Protein AF-A0A2W5EIB1-F1 (afdb_monomer)

Organism: NCBI:txid151895

Foldseek 3Di:
DWDDDVVVVDFTWDKDFDPVQVVVCVVPVVRDTDIDIQTEPCVVVLQVVCVVVVWHWDDFQEWEDDPQKIKTKTDTFQQGQWIWIWMFGDDPSHTYTDSPDIQTDGADAAPVRGGQGQWTFNEWYDDPQWIWTATQAQQGPPWGWIWIAGPVSDNVRTDTQTEDGDQATFRYWEQDPVVQWIKTKHKQAQDDDSSCVSADDPPDPCNCQQQPDDPPPVPPDPDDPPVVVVVVPVPVPPSGHMWIFMKIWHQDPSYIYIDTDGTDDPQCRNFQWNDWYDDDQWIWIWGDQDDPDPPGHIDTDTDHD

Radius of gyration: 19.51 Å; Cα contacts (8 Å, |Δi|>4): 645; chains: 1; bounding box: 46×49×51 Å

Structure (mmCIF, N/CA/C/O backbone):
data_AF-A0A2W5EIB1-F1
#
_entry.id   AF-A0A2W5EIB1-F1
#
loop_
_atom_site.group_PDB
_atom_site.id
_atom_site.type_symbol
_atom_site.label_atom_id
_atom_site.label_alt_id
_atom_site.label_comp_id
_atom_site.label_asym_id
_atom_site.label_entity_id
_atom_site.label_seq_id
_atom_site.pdbx_PDB_ins_code
_atom_site.Cartn_x
_atom_site.Cartn_y
_atom_site.Cartn_z
_atom_site.occupancy
_atom_site.B_iso_or_equiv
_atom_site.auth_seq_id
_atom_site.auth_comp_id
_atom_site.auth_asym_id
_atom_site.auth_atom_id
_atom_site.pdbx_PDB_model_num
ATOM 1 N N . MET A 1 1 ? -9.146 -6.310 0.065 1.00 67.94 1 MET A N 1
ATOM 2 C CA . MET A 1 1 ? -9.244 -5.223 -0.931 1.00 67.94 1 MET A CA 1
ATOM 3 C C . MET A 1 1 ? -10.260 -4.223 -0.434 1.00 67.94 1 MET A C 1
ATOM 5 O O . MET A 1 1 ? -11.341 -4.666 -0.052 1.00 67.94 1 MET A O 1
ATOM 9 N N . SER A 1 2 ? -9.937 -2.939 -0.447 1.00 61.09 2 SER A N 1
ATOM 10 C CA . SER A 1 2 ? -10.920 -1.853 -0.437 1.00 61.09 2 SER A CA 1
ATOM 11 C C . SER A 1 2 ? -11.292 -1.490 -1.873 1.00 61.09 2 SER A C 1
ATOM 13 O O . SER A 1 2 ? -10.425 -1.444 -2.734 1.00 61.09 2 SER A O 1
ATOM 15 N N . GLU A 1 3 ? -12.569 -1.230 -2.139 1.00 67.62 3 GLU A N 1
ATOM 16 C CA . GLU A 1 3 ? -12.989 -0.498 -3.338 1.00 67.62 3 GLU A CA 1
ATOM 17 C C . GLU A 1 3 ? -13.781 0.724 -2.875 1.00 67.62 3 GLU A C 1
ATOM 19 O O . GLU A 1 3 ? -14.772 0.603 -2.147 1.00 67.62 3 GLU A O 1
ATOM 24 N N . CYS A 1 4 ? -13.330 1.905 -3.282 1.00 67.00 4 CYS A N 1
ATOM 25 C CA . CYS A 1 4 ? -13.982 3.174 -3.011 1.00 67.00 4 CYS A CA 1
ATOM 26 C C . CYS A 1 4 ? -13.942 4.025 -4.277 1.00 67.00 4 CYS A C 1
ATOM 28 O O . CYS A 1 4 ? -12.881 4.240 -4.851 1.00 67.00 4 CYS A O 1
ATOM 30 N N . ARG A 1 5 ? -15.113 4.476 -4.724 1.00 63.91 5 ARG A N 1
ATOM 31 C CA . ARG A 1 5 ? -15.250 5.390 -5.858 1.00 63.91 5 ARG A CA 1
ATOM 32 C C . ARG A 1 5 ? -16.344 6.383 -5.541 1.00 63.91 5 ARG A C 1
ATOM 34 O O . ARG A 1 5 ? -17.518 6.166 -5.866 1.00 63.91 5 ARG A O 1
ATOM 41 N N . ILE A 1 6 ? -15.963 7.425 -4.810 1.00 64.50 6 ILE A N 1
ATOM 42 C CA . ILE A 1 6 ? -16.892 8.485 -4.411 1.00 64.50 6 ILE A CA 1
ATOM 43 C C . ILE A 1 6 ? -17.427 9.177 -5.670 1.00 64.50 6 ILE A C 1
ATOM 45 O O . ILE A 1 6 ? -18.624 9.449 -5.773 1.00 64.50 6 ILE A O 1
ATOM 49 N N . GLU A 1 7 ? -16.567 9.362 -6.670 1.00 63.06 7 GLU A N 1
ATOM 50 C CA . GLU A 1 7 ? -16.877 9.927 -7.979 1.00 63.06 7 GLU A CA 1
ATOM 51 C C . GLU A 1 7 ? -17.924 9.114 -8.754 1.00 63.06 7 GLU A C 1
ATOM 53 O O . GLU A 1 7 ? -18.798 9.694 -9.402 1.00 63.06 7 GLU A O 1
ATOM 58 N N . ASP A 1 8 ? -17.919 7.785 -8.605 1.00 69.81 8 ASP A N 1
ATOM 59 C CA . ASP A 1 8 ? -18.903 6.887 -9.223 1.00 69.81 8 ASP A CA 1
ATOM 60 C C . ASP A 1 8 ? -20.185 6.741 -8.369 1.00 69.81 8 ASP A C 1
ATOM 62 O O . ASP A 1 8 ? -21.067 5.946 -8.710 1.00 69.81 8 ASP A O 1
ATOM 66 N N . LYS A 1 9 ? -20.299 7.464 -7.239 1.00 73.62 9 LYS A N 1
ATOM 67 C CA . LYS A 1 9 ? -21.377 7.341 -6.230 1.00 73.62 9 LYS A CA 1
ATOM 68 C C . LYS A 1 9 ? -21.649 5.894 -5.808 1.00 73.62 9 LYS A C 1
ATOM 70 O O . LYS A 1 9 ? -22.776 5.529 -5.462 1.00 73.62 9 LYS A O 1
ATOM 75 N N . SER A 1 10 ? -20.621 5.056 -5.871 1.00 74.75 10 SER A N 1
ATOM 76 C CA . SER A 1 10 ? -20.721 3.644 -5.534 1.00 74.75 10 SER A CA 1
ATOM 77 C C . SER A 1 10 ? -20.406 3.453 -4.050 1.00 74.75 10 SER A C 1
ATOM 79 O O . SER A 1 10 ? -19.469 4.079 -3.552 1.00 74.75 10 SER A O 1
ATOM 81 N N . PRO A 1 11 ? -21.156 2.607 -3.318 1.00 80.75 11 PRO A N 1
ATOM 82 C CA . PRO A 1 11 ? -20.856 2.338 -1.918 1.00 80.75 11 PRO A CA 1
ATOM 83 C C . PRO A 1 11 ? -19.431 1.809 -1.759 1.00 80.75 11 PRO A C 1
ATOM 85 O O . PRO A 1 11 ? -19.049 0.865 -2.453 1.00 80.75 11 PRO A O 1
ATOM 88 N N . ALA A 1 12 ? -18.669 2.389 -0.833 1.00 90.69 12 ALA A N 1
ATOM 89 C CA . ALA A 1 12 ? -17.359 1.868 -0.478 1.00 90.69 12 ALA A CA 1
ATOM 90 C C . ALA A 1 12 ? -17.508 0.560 0.313 1.00 90.69 12 ALA A C 1
ATOM 92 O O . ALA A 1 12 ? -18.415 0.410 1.141 1.00 90.69 12 ALA A O 1
ATOM 93 N N . TYR A 1 13 ? -16.627 -0.403 0.057 1.00 91.94 13 TYR A N 1
ATOM 94 C CA . TYR A 1 13 ? -16.668 -1.691 0.741 1.00 91.94 13 TYR A CA 1
ATOM 95 C C . TYR A 1 13 ? -15.295 -2.352 0.825 1.00 91.94 13 TYR A C 1
ATOM 97 O O . TYR A 1 13 ? -14.395 -2.076 0.032 1.00 91.94 13 TYR A O 1
ATOM 105 N N . ILE A 1 14 ? -15.165 -3.287 1.766 1.00 91.56 14 ILE A N 1
ATOM 106 C CA . ILE A 1 14 ? -14.027 -4.201 1.850 1.00 91.56 14 ILE A CA 1
ATOM 107 C C . ILE A 1 14 ? -14.473 -5.598 1.418 1.00 91.56 14 ILE A C 1
ATOM 109 O O . ILE A 1 14 ? -15.497 -6.104 1.885 1.00 91.56 14 ILE A O 1
ATOM 113 N N . ALA A 1 15 ? -13.716 -6.218 0.512 1.00 89.88 15 ALA A N 1
ATOM 114 C CA . ALA A 1 15 ? -13.931 -7.589 0.061 1.00 89.88 15 ALA A CA 1
ATOM 115 C C . ALA A 1 15 ? -13.095 -8.591 0.869 1.00 89.88 15 ALA A C 1
ATOM 117 O O . ALA A 1 15 ? -11.890 -8.388 1.060 1.00 89.88 15 ALA A O 1
ATOM 118 N N . PHE A 1 16 ? -13.714 -9.709 1.259 1.00 89.12 16 PHE A N 1
ATOM 119 C CA . PHE A 1 16 ? -13.075 -10.801 1.997 1.00 89.12 16 PHE A CA 1
ATOM 120 C C . PHE A 1 16 ? -13.419 -12.160 1.396 1.00 89.12 16 PHE A C 1
ATOM 122 O O . PHE A 1 16 ? -14.557 -12.401 0.999 1.00 89.12 16 PHE A O 1
ATOM 129 N N . ALA A 1 17 ? -12.453 -13.075 1.415 1.00 91.00 17 ALA A N 1
ATOM 130 C CA . ALA A 1 17 ? -12.664 -14.494 1.157 1.00 91.00 17 ALA A CA 1
ATOM 131 C C . ALA A 1 17 ? -12.225 -15.309 2.375 1.00 91.00 17 ALA A C 1
ATOM 133 O O . ALA A 1 17 ? -11.290 -14.934 3.088 1.00 91.00 17 ALA A O 1
ATOM 134 N N . SER A 1 18 ? -12.891 -16.439 2.617 1.00 93.31 18 SER A N 1
ATOM 135 C CA . SER A 1 18 ? -12.493 -17.321 3.710 1.00 93.31 18 SER A CA 1
ATOM 136 C C . SER A 1 18 ? -11.168 -18.015 3.382 1.00 93.31 18 SER A C 1
ATOM 138 O O . SER A 1 18 ? -10.940 -18.436 2.246 1.00 93.31 18 SER A O 1
ATOM 140 N N . LEU A 1 19 ? -10.312 -18.219 4.390 1.00 93.69 19 LEU A N 1
ATOM 141 C CA . LEU A 1 19 ? -9.062 -18.967 4.200 1.00 93.69 19 LEU A CA 1
ATOM 142 C C . LEU A 1 19 ? -9.307 -20.387 3.673 1.00 93.69 19 LEU A C 1
ATOM 144 O O . LEU A 1 19 ? -8.483 -20.911 2.932 1.00 93.69 19 LEU A O 1
ATOM 148 N N . ARG A 1 20 ? -10.448 -21.001 4.015 1.00 95.44 20 ARG A N 1
ATOM 149 C CA . ARG A 1 20 ? -10.845 -22.322 3.511 1.00 95.44 20 ARG A CA 1
ATOM 150 C C . ARG A 1 20 ? -11.093 -22.302 2.003 1.00 95.44 20 ARG A C 1
ATOM 152 O O . ARG A 1 20 ? -10.681 -23.226 1.307 1.00 95.44 20 ARG A O 1
ATOM 159 N N . ASP A 1 21 ? -11.787 -21.280 1.511 1.00 95.19 21 ASP A N 1
ATOM 160 C CA . ASP A 1 21 ? -12.109 -21.152 0.089 1.00 95.19 21 ASP A CA 1
ATOM 161 C C . ASP A 1 21 ? -10.873 -20.794 -0.726 1.00 95.19 21 ASP A C 1
ATOM 163 O O . ASP A 1 21 ? -10.624 -21.393 -1.769 1.00 95.19 21 ASP A O 1
ATOM 167 N N . VAL A 1 22 ? -10.048 -19.896 -0.196 1.00 93.75 22 VAL A N 1
ATOM 168 C CA . VAL A 1 22 ? -8.745 -19.558 -0.766 1.00 93.75 22 VAL A CA 1
ATOM 169 C C . VAL A 1 22 ? -7.834 -20.796 -0.830 1.00 93.75 22 VAL A C 1
ATOM 171 O O . VAL A 1 22 ? -7.217 -21.062 -1.859 1.00 93.75 22 VAL A O 1
ATOM 174 N N . ASP A 1 23 ? -7.823 -21.632 0.211 1.00 95.12 23 ASP A N 1
ATOM 175 C CA . ASP A 1 23 ? -7.081 -22.899 0.221 1.00 95.12 23 ASP A CA 1
ATOM 176 C C . ASP A 1 23 ? -7.558 -23.916 -0.807 1.00 95.12 23 ASP A C 1
ATOM 178 O O . ASP A 1 23 ? -6.767 -24.725 -1.304 1.00 95.12 23 ASP A O 1
ATOM 182 N N . LYS A 1 24 ? -8.857 -23.911 -1.101 1.00 95.50 24 LYS A N 1
ATOM 183 C CA . LYS A 1 24 ? -9.424 -24.744 -2.152 1.00 95.50 24 LYS A CA 1
ATOM 184 C C . LYS A 1 24 ? -9.032 -24.207 -3.529 1.00 95.50 24 LYS A C 1
ATOM 186 O O . LYS A 1 24 ? -8.603 -25.002 -4.357 1.00 95.50 24 LYS A O 1
ATOM 191 N N . ALA A 1 25 ? -9.089 -22.890 -3.729 1.00 93.38 25 ALA A N 1
ATOM 192 C CA . ALA A 1 25 ? -8.708 -22.233 -4.982 1.00 93.38 25 ALA A CA 1
ATOM 193 C C . ALA A 1 25 ? -7.224 -22.441 -5.333 1.00 93.38 25 ALA A C 1
ATOM 195 O O . ALA A 1 25 ? -6.888 -22.635 -6.496 1.00 93.38 25 ALA A O 1
ATOM 196 N N . ILE A 1 26 ? -6.332 -22.497 -4.333 1.00 93.31 26 ILE A N 1
ATOM 197 C CA . ILE A 1 26 ? -4.914 -22.841 -4.558 1.00 93.31 26 ILE A CA 1
ATOM 198 C C . ILE A 1 26 ? -4.759 -24.245 -5.170 1.00 93.31 26 ILE A C 1
ATOM 200 O O . ILE A 1 26 ? -3.861 -24.476 -5.975 1.00 93.31 26 ILE A O 1
ATOM 204 N N . LYS A 1 27 ? -5.601 -25.205 -4.770 1.00 93.69 27 LYS A N 1
ATOM 205 C CA . LYS A 1 27 ? -5.505 -26.611 -5.204 1.00 93.69 27 LYS A CA 1
ATOM 206 C C . LYS A 1 27 ? -6.279 -26.898 -6.488 1.00 93.69 27 LYS A C 1
ATOM 208 O O . LYS A 1 27 ? -5.984 -27.880 -7.162 1.00 93.69 27 LYS A O 1
ATOM 213 N N . ASP A 1 28 ? -7.282 -26.082 -6.782 1.00 94.00 28 ASP A N 1
ATOM 214 C CA . ASP A 1 28 ? -8.165 -26.210 -7.932 1.00 94.00 28 ASP A CA 1
ATOM 215 C C . ASP A 1 28 ? -8.394 -24.827 -8.538 1.00 94.00 28 ASP A C 1
ATOM 217 O O . ASP A 1 28 ? -9.224 -24.056 -8.059 1.00 94.00 28 ASP A O 1
ATOM 221 N N . SER A 1 29 ? -7.672 -24.527 -9.619 1.00 86.62 29 SER A N 1
ATOM 222 C CA . SER A 1 29 ? -7.765 -23.243 -10.315 1.00 86.62 29 SER A CA 1
ATOM 223 C C . SER A 1 29 ? -9.116 -23.004 -11.000 1.00 86.62 29 SER A C 1
ATOM 225 O O . SER A 1 29 ? -9.364 -21.890 -11.455 1.00 86.62 29 SER A O 1
ATOM 227 N N . ASN A 1 30 ? -9.998 -24.011 -11.078 1.00 91.56 30 ASN A N 1
ATOM 228 C CA . ASN A 1 30 ? -11.374 -23.831 -11.553 1.00 91.56 30 ASN A CA 1
ATOM 229 C C . ASN A 1 30 ? -12.337 -23.437 -10.425 1.00 91.56 30 ASN A C 1
ATOM 231 O O . ASN A 1 30 ? -13.471 -23.037 -10.696 1.00 91.56 30 ASN A O 1
ATOM 235 N N . TYR A 1 31 ? -11.924 -23.562 -9.161 1.00 93.38 31 TYR A N 1
ATOM 236 C CA . TYR A 1 31 ? -12.734 -23.140 -8.030 1.00 93.38 31 TYR A CA 1
ATOM 237 C C . TYR A 1 31 ? -12.631 -21.627 -7.834 1.00 93.38 31 TYR A C 1
ATOM 239 O O . TYR A 1 31 ? -11.589 -21.105 -7.444 1.00 93.38 31 TYR A O 1
ATOM 247 N N . VAL A 1 32 ? -13.747 -20.930 -8.043 1.00 89.88 32 VAL A N 1
ATOM 248 C CA . VAL A 1 32 ? -13.865 -19.500 -7.746 1.00 89.88 32 VAL A CA 1
ATOM 249 C C . VAL A 1 32 ? -14.321 -19.338 -6.291 1.00 89.88 32 VAL A C 1
ATOM 251 O O . VAL A 1 32 ? -15.444 -19.742 -5.970 1.00 89.88 32 VAL A O 1
ATOM 254 N N . PRO A 1 33 ? -13.487 -18.786 -5.391 1.00 90.81 33 PRO A N 1
ATOM 255 C CA . PRO A 1 33 ? -13.882 -18.591 -4.004 1.00 90.81 33 PRO A CA 1
ATOM 256 C C . PRO A 1 33 ? -15.005 -17.541 -3.911 1.00 90.81 33 PRO A C 1
ATOM 258 O O . PRO A 1 33 ? -14.958 -16.533 -4.621 1.00 90.81 33 PRO A O 1
ATOM 261 N N . PRO A 1 34 ? -16.017 -17.734 -3.045 1.00 92.56 34 PRO A N 1
ATOM 262 C CA . PRO A 1 34 ? -16.989 -16.688 -2.768 1.00 92.56 34 PRO A CA 1
ATOM 263 C C . PRO A 1 34 ? -16.316 -15.518 -2.042 1.00 92.56 34 PRO A C 1
ATOM 265 O O . PRO A 1 34 ? -15.506 -15.717 -1.133 1.00 92.56 34 PRO A O 1
ATOM 268 N N . PHE A 1 35 ? -16.706 -14.300 -2.419 1.00 89.75 35 PHE A N 1
ATOM 269 C CA . PHE A 1 35 ? -16.295 -13.075 -1.743 1.00 89.75 35 PHE A CA 1
ATOM 270 C C . PHE A 1 35 ? -17.487 -12.427 -1.049 1.00 89.75 35 PHE A C 1
ATOM 272 O O . PHE A 1 35 ? -18.588 -12.353 -1.597 1.00 89.75 35 PHE A O 1
ATOM 279 N N . TYR A 1 36 ? -17.240 -11.926 0.152 1.00 90.75 36 TYR A N 1
ATOM 280 C CA . TYR A 1 36 ? -18.192 -11.170 0.949 1.00 90.75 36 TYR A CA 1
ATOM 281 C C . TYR A 1 36 ? -17.767 -9.713 0.987 1.00 90.75 36 TYR A C 1
ATOM 283 O O . TYR A 1 36 ? -16.573 -9.410 0.963 1.00 90.75 36 TYR A O 1
ATOM 291 N N . ARG A 1 37 ? -18.749 -8.817 1.053 1.00 92.31 37 ARG A N 1
ATOM 292 C CA . ARG A 1 37 ? -18.522 -7.377 1.134 1.00 92.31 37 ARG A CA 1
ATOM 293 C C . ARG A 1 37 ? -18.986 -6.869 2.487 1.00 92.31 37 ARG A C 1
ATOM 295 O O . ARG A 1 37 ? -20.104 -7.168 2.898 1.00 92.31 37 ARG A O 1
ATOM 302 N N . ILE A 1 38 ? -18.131 -6.098 3.140 1.00 94.00 38 ILE A N 1
ATOM 303 C CA . ILE A 1 38 ? -18.463 -5.327 4.337 1.00 94.00 38 ILE A CA 1
ATOM 304 C C . ILE A 1 38 ? -18.551 -3.871 3.910 1.00 94.00 38 ILE A C 1
ATOM 306 O O . ILE A 1 38 ? -17.621 -3.362 3.284 1.00 94.00 38 ILE A O 1
ATOM 310 N N . ALA A 1 39 ? -19.671 -3.223 4.216 1.00 94.81 39 ALA A N 1
ATOM 311 C CA . ALA A 1 39 ? -19.861 -1.819 3.888 1.00 94.81 39 ALA A CA 1
ATOM 312 C C . ALA A 1 39 ? -18.893 -0.940 4.689 1.00 94.81 39 ALA A C 1
ATOM 314 O O . ALA A 1 39 ? -18.625 -1.209 5.862 1.00 94.81 39 ALA A O 1
ATOM 315 N N . LEU A 1 40 ? -18.402 0.117 4.049 1.00 95.69 40 LEU A N 1
ATOM 316 C CA . LEU A 1 40 ? -17.571 1.146 4.655 1.00 95.69 40 LEU A CA 1
ATOM 317 C C . LEU A 1 40 ? -18.357 2.462 4.677 1.00 95.69 40 LEU A C 1
ATOM 319 O O . LEU A 1 40 ? -18.742 2.967 3.624 1.00 95.69 40 LEU A O 1
ATOM 323 N N . ILE A 1 41 ? -18.617 3.003 5.868 1.00 95.44 41 ILE A N 1
ATOM 324 C CA . ILE A 1 41 ? -19.457 4.197 6.059 1.00 95.44 41 ILE A CA 1
ATOM 325 C C . ILE A 1 41 ? -18.629 5.354 6.626 1.00 95.44 41 ILE A C 1
ATOM 327 O O . ILE A 1 41 ? -17.805 5.148 7.517 1.00 95.44 41 ILE A O 1
ATOM 331 N N . GLY A 1 42 ? -18.895 6.572 6.139 1.00 94.75 42 GLY A N 1
ATOM 332 C CA . GLY A 1 42 ? -18.296 7.827 6.615 1.00 94.75 42 GLY A CA 1
ATOM 333 C C . GLY A 1 42 ? -17.244 8.426 5.680 1.00 94.75 42 GLY A C 1
ATOM 334 O O . GLY A 1 42 ? -16.671 9.467 5.995 1.00 94.75 42 GLY A O 1
ATOM 335 N N . LEU A 1 43 ? -16.972 7.780 4.543 1.00 93.38 43 LEU A N 1
ATOM 336 C CA . LEU A 1 43 ? -15.943 8.215 3.599 1.00 93.38 43 LEU A CA 1
ATOM 337 C C . LEU A 1 43 ? -16.323 9.516 2.869 1.00 93.38 43 LEU A C 1
ATOM 339 O O . LEU A 1 43 ? -15.472 10.369 2.648 1.00 93.38 43 LEU A O 1
ATOM 343 N N . ASP A 1 44 ? -17.607 9.691 2.568 1.00 92.38 44 ASP A N 1
ATOM 344 C CA . ASP A 1 44 ? -18.206 10.931 2.066 1.00 92.38 44 ASP A CA 1
ATOM 345 C C . ASP A 1 44 ? -17.987 12.101 3.035 1.00 92.38 44 ASP A C 1
ATOM 347 O O . ASP A 1 44 ? -17.428 13.127 2.664 1.00 92.38 44 ASP A O 1
ATOM 351 N N . THR A 1 45 ? -18.311 11.898 4.314 1.00 95.31 45 THR A N 1
ATOM 352 C CA . THR A 1 45 ? -18.089 12.898 5.366 1.00 95.31 45 THR A CA 1
ATOM 353 C C . THR A 1 45 ? -16.604 13.249 5.490 1.00 95.31 45 THR A C 1
ATOM 355 O O . THR A 1 45 ? -16.247 14.406 5.702 1.00 95.31 45 THR A O 1
ATOM 358 N N . ILE A 1 46 ? -15.715 12.262 5.356 1.00 95.75 46 ILE A N 1
ATOM 359 C CA . ILE A 1 46 ? -14.268 12.496 5.364 1.00 95.75 46 ILE A CA 1
ATOM 360 C C . ILE A 1 46 ? -13.834 13.322 4.151 1.00 95.75 46 ILE A C 1
ATOM 362 O O . ILE A 1 46 ? -13.063 14.266 4.323 1.00 95.75 46 ILE A O 1
ATOM 366 N N . SER A 1 47 ? -14.340 13.008 2.958 1.00 94.12 47 SER A N 1
ATOM 367 C CA . SER A 1 47 ? -14.071 13.778 1.741 1.00 94.12 47 SER A CA 1
ATOM 368 C C . SER A 1 47 ? -14.465 15.248 1.914 1.00 94.12 47 SER A C 1
ATOM 370 O O . SER A 1 47 ? -13.641 16.126 1.665 1.00 94.12 47 SER A O 1
ATOM 372 N N . ASP A 1 48 ? -15.661 15.524 2.442 1.00 95.19 48 ASP A N 1
ATOM 373 C CA . ASP A 1 48 ? -16.138 16.890 2.706 1.00 95.19 48 ASP A CA 1
ATOM 374 C C . ASP A 1 48 ? -15.237 17.632 3.715 1.00 95.19 48 ASP A C 1
ATOM 376 O O . ASP A 1 48 ? -14.920 18.816 3.557 1.00 95.19 48 ASP A O 1
ATOM 380 N N . ILE A 1 49 ? -14.772 16.934 4.761 1.00 96.31 49 ILE A N 1
ATOM 381 C CA . ILE A 1 49 ? -13.833 17.495 5.744 1.00 96.31 49 ILE A CA 1
ATOM 382 C C . ILE A 1 49 ? -12.500 17.853 5.079 1.00 96.31 49 ILE A C 1
ATOM 384 O O . ILE A 1 49 ? -11.948 18.918 5.371 1.00 96.31 49 ILE A O 1
ATOM 388 N N . LEU A 1 50 ? -11.966 16.993 4.210 1.00 95.69 50 LEU A N 1
ATOM 389 C CA . LEU A 1 50 ? -10.719 17.255 3.489 1.00 95.69 50 LEU A CA 1
ATOM 390 C C . LEU A 1 50 ? -10.865 18.449 2.544 1.00 95.69 50 LEU A C 1
ATOM 392 O O . LEU A 1 50 ? -10.025 19.353 2.583 1.00 95.69 50 LEU A O 1
ATOM 396 N N . GLU A 1 51 ? -11.965 18.517 1.794 1.00 95.56 51 GLU A N 1
ATOM 397 C CA . GLU A 1 51 ? -12.250 19.631 0.888 1.00 95.56 51 GLU A CA 1
ATOM 398 C C . GLU A 1 51 ? -12.325 20.961 1.653 1.00 95.56 51 GLU A C 1
ATOM 400 O O . GLU A 1 51 ? -11.692 21.942 1.259 1.00 95.56 51 GLU A O 1
ATOM 405 N N . SER A 1 52 ? -12.967 20.978 2.828 1.00 96.19 52 SER A N 1
ATOM 406 C CA . SER A 1 52 ? -13.013 22.166 3.699 1.00 96.19 52 SER A CA 1
ATOM 407 C C . SER A 1 52 ? -11.633 22.641 4.186 1.00 96.19 52 SER A C 1
ATOM 409 O O . SER A 1 52 ? -11.478 23.788 4.611 1.00 96.19 52 SER A O 1
ATOM 411 N N . ARG A 1 53 ? -10.613 21.774 4.113 1.00 94.81 53 ARG A N 1
ATOM 412 C CA . ARG A 1 53 ? -9.208 22.040 4.467 1.00 94.81 53 ARG A CA 1
ATOM 413 C C . ARG A 1 53 ? -8.321 22.279 3.238 1.00 94.81 53 ARG A C 1
ATOM 415 O O . ARG A 1 53 ? -7.095 22.265 3.364 1.00 94.81 53 ARG A O 1
ATOM 422 N N . ASN A 1 54 ? -8.916 22.502 2.064 1.00 95.69 54 ASN A N 1
ATOM 423 C CA . ASN A 1 54 ? -8.225 22.618 0.777 1.00 95.69 54 ASN A CA 1
ATOM 424 C C . ASN A 1 54 ? -7.355 21.392 0.447 1.00 95.69 54 ASN A C 1
ATOM 426 O O . ASN A 1 54 ? -6.284 21.532 -0.142 1.00 95.69 54 ASN A O 1
ATOM 430 N N . GLN A 1 55 ? -7.789 20.201 0.860 1.00 95.56 55 GLN A N 1
ATOM 431 C CA . GLN A 1 55 ? -7.187 18.932 0.463 1.00 95.56 55 GLN A CA 1
ATOM 432 C C . GLN A 1 55 ? -8.192 18.180 -0.402 1.00 95.56 55 GLN A C 1
ATOM 434 O O . GLN A 1 55 ? -9.362 18.077 -0.046 1.00 95.56 55 GLN A O 1
ATOM 439 N N . VAL A 1 56 ? -7.755 17.650 -1.536 1.00 94.81 56 VAL A N 1
ATOM 440 C CA . VAL A 1 56 ? -8.654 16.955 -2.465 1.00 94.81 56 VAL A CA 1
ATOM 441 C C . VAL A 1 56 ? -8.443 15.460 -2.310 1.00 94.81 56 VAL A C 1
ATOM 443 O O . VAL A 1 56 ? -7.351 14.983 -2.601 1.00 94.81 56 VAL A O 1
ATOM 446 N N . TYR A 1 57 ? -9.469 14.753 -1.838 1.00 93.31 57 TYR A N 1
ATOM 447 C CA . TYR A 1 57 ? -9.500 13.294 -1.723 1.00 93.31 57 TYR A CA 1
ATOM 448 C C . TYR A 1 57 ? -9.364 12.624 -3.100 1.00 93.31 57 TYR A C 1
ATOM 450 O O . TYR A 1 57 ? -10.038 13.044 -4.041 1.00 93.31 57 TYR A O 1
ATOM 458 N N . GLU A 1 58 ? -8.537 11.581 -3.207 1.00 90.56 58 GLU A N 1
ATOM 459 C CA . GLU A 1 58 ? -8.401 10.775 -4.434 1.00 90.56 58 GLU A CA 1
ATOM 460 C C . GLU A 1 58 ? -8.708 9.287 -4.231 1.00 90.56 58 GLU A C 1
ATOM 462 O O . GLU A 1 58 ? -9.218 8.656 -5.155 1.00 90.56 58 GLU A O 1
ATOM 467 N N . GLY A 1 59 ? -8.512 8.739 -3.030 1.00 90.50 59 GLY A N 1
ATOM 468 C CA . GLY A 1 59 ? -8.756 7.316 -2.812 1.00 90.50 59 GLY A CA 1
ATOM 469 C C . GLY A 1 59 ? -8.323 6.805 -1.445 1.00 90.50 59 GLY A C 1
ATOM 470 O O . GLY A 1 59 ? -7.761 7.538 -0.625 1.00 90.50 59 GLY A O 1
ATOM 471 N N . LEU A 1 60 ? -8.670 5.546 -1.167 1.00 92.94 60 LEU A N 1
ATOM 4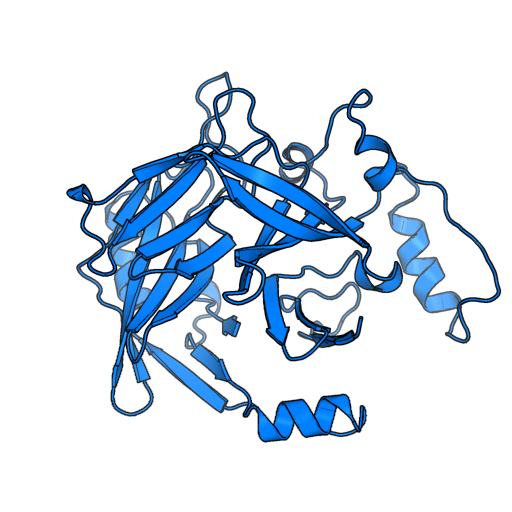72 C CA . LEU A 1 60 ? -8.058 4.752 -0.104 1.00 92.94 60 LEU A CA 1
ATOM 473 C C . LEU A 1 60 ? -7.028 3.829 -0.747 1.00 92.94 60 LEU A C 1
ATOM 475 O O . LEU A 1 60 ? -7.427 2.923 -1.478 1.00 92.94 60 LEU A O 1
ATOM 479 N N . GLU A 1 61 ? -5.755 4.006 -0.405 1.00 91.50 61 GLU A N 1
ATOM 480 C CA . GLU A 1 61 ? -4.665 3.295 -1.090 1.00 91.50 61 GLU A CA 1
ATOM 481 C C . GLU A 1 61 ? -4.148 2.091 -0.299 1.00 91.50 61 GLU A C 1
ATOM 483 O O . GLU A 1 61 ? -3.822 1.052 -0.856 1.00 91.50 61 GLU A O 1
ATOM 488 N N . ALA A 1 62 ? -4.148 2.173 1.032 1.00 94.81 62 ALA A N 1
ATOM 489 C CA . ALA A 1 62 ? -3.644 1.115 1.899 1.00 94.81 62 ALA A CA 1
ATOM 490 C C . ALA A 1 62 ? -4.637 0.771 3.005 1.00 94.81 62 ALA A C 1
ATOM 492 O O . ALA A 1 62 ? -5.368 1.629 3.507 1.00 94.81 62 ALA A O 1
ATOM 493 N N . MET A 1 63 ? -4.603 -0.482 3.458 1.00 95.75 63 MET A N 1
ATOM 494 C CA . MET A 1 63 ? -5.404 -0.961 4.581 1.00 95.75 63 MET A CA 1
ATOM 495 C C . MET A 1 63 ? -4.576 -1.857 5.498 1.00 95.75 63 MET A C 1
ATOM 497 O O . MET A 1 63 ? -3.906 -2.773 5.035 1.00 95.75 63 MET A O 1
ATOM 501 N N . ALA A 1 64 ? -4.721 -1.669 6.808 1.00 96.19 64 ALA A N 1
ATOM 502 C CA . ALA A 1 64 ? -4.176 -2.568 7.820 1.00 96.19 64 ALA A CA 1
ATOM 503 C C . ALA A 1 64 ? -5.237 -2.889 8.884 1.00 96.19 64 ALA A C 1
ATOM 505 O O . ALA A 1 64 ? -6.151 -2.098 9.120 1.00 96.19 64 ALA A O 1
ATOM 506 N N . ILE A 1 65 ? -5.153 -4.060 9.520 1.00 95.56 65 ILE A N 1
ATOM 507 C CA . ILE A 1 65 ? -6.208 -4.564 10.417 1.00 95.56 65 ILE A CA 1
ATOM 508 C C . ILE A 1 65 ? -5.605 -4.969 11.764 1.00 95.56 65 ILE A C 1
ATOM 510 O O . ILE A 1 65 ? -4.649 -5.742 11.816 1.00 95.56 65 ILE A O 1
ATOM 514 N N . CYS A 1 66 ? -6.200 -4.501 12.865 1.00 96.44 66 CYS A N 1
ATOM 515 C CA . CYS A 1 66 ? -5.862 -4.922 14.224 1.00 96.44 66 CYS A CA 1
ATOM 516 C C . CYS A 1 66 ? -7.134 -5.233 15.024 1.00 96.44 66 CYS A C 1
ATOM 518 O O . CYS A 1 66 ? -7.798 -4.339 15.545 1.00 96.44 66 CYS A O 1
ATOM 520 N N . GLY A 1 67 ? -7.470 -6.520 15.153 1.00 95.44 67 GLY A N 1
ATOM 521 C CA . GLY A 1 67 ? -8.705 -6.937 15.820 1.00 95.44 67 GLY A CA 1
ATOM 522 C C . GLY A 1 67 ? -9.938 -6.467 15.044 1.00 95.44 67 GLY A C 1
ATOM 523 O O . GLY A 1 67 ? -10.103 -6.840 13.885 1.00 95.44 67 GLY A O 1
ATOM 524 N N . ASN A 1 68 ? -10.784 -5.653 15.682 1.00 96.44 68 ASN A N 1
ATOM 525 C CA . ASN A 1 68 ? -11.962 -5.051 15.046 1.00 96.44 68 ASN A CA 1
ATOM 526 C C . ASN A 1 68 ? -11.687 -3.667 14.439 1.00 96.44 68 ASN A C 1
ATOM 528 O O . ASN A 1 68 ? -12.558 -3.131 13.754 1.00 96.44 68 ASN A O 1
ATOM 532 N N . THR A 1 69 ? -10.491 -3.114 14.646 1.00 97.62 69 THR A N 1
ATOM 533 C CA . THR A 1 69 ? -10.107 -1.809 14.116 1.00 97.62 69 THR A CA 1
ATOM 534 C C . THR A 1 69 ? -9.447 -1.967 12.751 1.00 97.62 69 THR A C 1
ATOM 536 O O . THR A 1 69 ? -8.526 -2.769 12.567 1.00 97.62 69 THR A O 1
ATOM 539 N N . TYR A 1 70 ? -9.904 -1.165 11.799 1.00 97.62 70 TYR A N 1
ATOM 540 C CA . TYR A 1 70 ? -9.373 -1.065 10.446 1.00 97.62 70 TYR A CA 1
ATOM 541 C C . TYR A 1 70 ? -8.704 0.290 10.287 1.00 97.62 70 TYR A C 1
ATOM 543 O O . TYR A 1 70 ? -9.288 1.307 10.646 1.00 97.62 70 TYR A O 1
ATOM 551 N N . TYR A 1 71 ? -7.502 0.303 9.734 1.00 97.94 71 TYR A N 1
ATOM 552 C CA . TYR A 1 71 ? -6.743 1.505 9.423 1.00 97.94 71 TYR A CA 1
ATOM 553 C C . TYR A 1 71 ? -6.693 1.656 7.916 1.00 97.94 71 TYR A C 1
ATOM 555 O O . TYR A 1 71 ? -6.472 0.664 7.221 1.00 97.94 71 TYR A O 1
ATOM 563 N N . PHE A 1 72 ? -6.843 2.882 7.427 1.00 97.50 72 PHE A N 1
ATOM 564 C CA . PHE A 1 72 ? -6.719 3.185 6.005 1.00 97.50 72 PHE A CA 1
ATOM 565 C C . PHE A 1 72 ? -5.810 4.381 5.784 1.00 97.50 72 PHE A C 1
ATOM 567 O O . PHE A 1 72 ? -5.859 5.333 6.567 1.00 97.50 72 PHE A O 1
ATOM 574 N N . SER A 1 73 ? -5.018 4.349 4.718 1.00 96.88 73 SER A N 1
ATOM 575 C CA . SER A 1 73 ? -4.454 5.576 4.170 1.00 96.88 73 SER A CA 1
ATOM 576 C C . SER A 1 73 ? -5.463 6.238 3.234 1.00 96.88 73 SER A C 1
ATOM 578 O O . SER A 1 73 ? -6.317 5.579 2.645 1.00 96.88 73 SER A O 1
ATOM 580 N N . ILE A 1 74 ? -5.368 7.556 3.120 1.00 95.12 74 ILE A N 1
ATOM 581 C CA . ILE A 1 74 ? -6.077 8.359 2.132 1.00 95.12 74 ILE A CA 1
ATOM 582 C C . ILE A 1 74 ? -5.037 9.047 1.261 1.00 95.12 74 ILE A C 1
ATOM 584 O O . ILE A 1 74 ? -4.191 9.792 1.783 1.00 95.12 74 ILE A O 1
ATOM 588 N N . GLU A 1 75 ? -5.146 8.852 -0.049 1.00 93.44 75 GLU A N 1
ATOM 589 C CA . GLU A 1 75 ? -4.458 9.691 -1.018 1.00 93.44 75 GLU A CA 1
ATOM 590 C C . GLU A 1 75 ? -5.201 11.010 -1.224 1.00 93.44 75 GLU A C 1
ATOM 592 O O . GLU A 1 75 ? -6.433 11.111 -1.192 1.00 93.44 75 GLU A O 1
ATOM 597 N N . THR A 1 76 ? -4.397 12.048 -1.416 1.00 94.50 76 THR A N 1
ATOM 598 C CA . THR A 1 76 ? -4.851 13.359 -1.841 1.00 94.50 76 THR A CA 1
ATOM 599 C C . THR A 1 76 ? -4.078 13.802 -3.069 1.00 94.50 76 THR A C 1
ATOM 601 O O . THR A 1 76 ? -2.903 13.445 -3.243 1.00 94.50 76 THR A O 1
ATOM 604 N N . ASN A 1 77 ? -4.707 14.668 -3.862 1.00 93.38 77 ASN A N 1
ATOM 605 C CA . ASN A 1 77 ? -4.132 15.140 -5.113 1.00 93.38 77 ASN A CA 1
ATOM 606 C C . ASN A 1 77 ? -2.740 15.756 -4.964 1.00 93.38 77 ASN A C 1
ATOM 608 O O . ASN A 1 77 ? -2.302 16.193 -3.900 1.00 93.38 77 ASN A O 1
ATOM 612 N N . THR A 1 78 ? -1.993 15.787 -6.067 1.00 91.19 78 THR A N 1
ATOM 613 C CA . THR A 1 78 ? -0.601 16.271 -6.059 1.00 91.19 78 THR A CA 1
ATOM 614 C C . THR A 1 78 ? -0.438 17.672 -5.432 1.00 91.19 78 THR A C 1
ATOM 616 O O . THR A 1 78 ? 0.518 17.853 -4.684 1.00 91.19 78 THR A O 1
ATOM 619 N N . PRO A 1 79 ? -1.329 18.659 -5.670 1.00 92.81 79 PRO A N 1
ATOM 620 C CA . PRO A 1 79 ? -1.264 19.958 -4.992 1.00 92.81 79 PRO A CA 1
ATOM 621 C C . PRO A 1 79 ? -1.514 19.949 -3.476 1.00 92.81 79 PRO A C 1
ATOM 623 O O . PRO A 1 79 ? -1.063 20.879 -2.809 1.00 92.81 79 PRO A O 1
ATOM 626 N N . SER A 1 80 ? -2.235 18.959 -2.942 1.00 94.81 80 SER A N 1
ATOM 627 C CA . SER A 1 80 ? -2.507 18.840 -1.504 1.00 94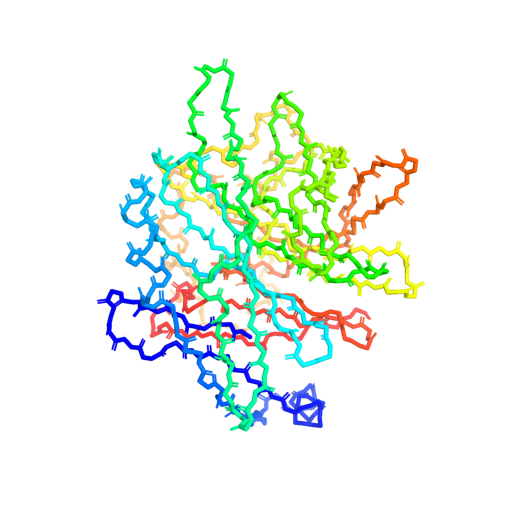.81 80 SER A CA 1
ATOM 628 C C . SER A 1 80 ? -1.211 18.650 -0.713 1.00 94.81 80 SER A C 1
ATOM 630 O O . SER A 1 80 ? -0.266 18.015 -1.176 1.00 94.81 80 SER A O 1
ATOM 632 N N . ASP A 1 81 ? -1.157 19.193 0.503 1.00 94.44 81 ASP A N 1
ATOM 633 C CA . ASP A 1 81 ? 0.063 19.186 1.318 1.00 94.44 81 ASP A CA 1
ATOM 634 C C . ASP A 1 81 ? 0.248 17.897 2.118 1.00 94.44 81 ASP A C 1
ATOM 636 O O . ASP A 1 81 ? 1.364 17.592 2.547 1.00 94.44 81 ASP A O 1
ATOM 640 N N . SER A 1 82 ? -0.836 17.158 2.363 1.00 94.81 82 SER A N 1
ATOM 641 C CA . SER A 1 82 ? -0.835 16.000 3.254 1.00 94.81 82 SER A CA 1
ATOM 642 C C . SER A 1 82 ? -1.619 14.824 2.696 1.00 94.81 82 SER A C 1
ATOM 644 O O . SER A 1 82 ? -2.665 15.000 2.081 1.00 94.81 82 SER A O 1
ATOM 646 N N . CYS A 1 83 ? -1.142 13.624 3.002 1.00 94.69 83 CYS A N 1
ATOM 647 C CA . CYS A 1 83 ? -1.942 12.403 3.008 1.00 94.69 83 CYS A CA 1
ATOM 648 C C . CYS A 1 83 ? -2.386 12.105 4.448 1.00 94.69 83 CYS A C 1
ATOM 650 O O . CYS A 1 83 ? -1.896 12.724 5.403 1.00 94.69 83 CYS A O 1
ATOM 652 N N . TYR A 1 84 ? -3.333 11.186 4.614 1.00 96.62 84 TYR A N 1
ATOM 653 C CA . TYR A 1 84 ? -3.941 10.928 5.919 1.00 96.62 84 TYR A CA 1
ATOM 654 C C . TYR A 1 84 ? -3.964 9.445 6.248 1.00 96.62 84 TYR A C 1
ATOM 656 O O . TYR A 1 84 ? -4.101 8.615 5.359 1.00 96.62 84 TYR A O 1
ATOM 664 N N . ILE A 1 85 ? -3.876 9.125 7.536 1.00 97.88 85 ILE A N 1
ATOM 665 C CA . ILE A 1 85 ? -4.257 7.817 8.066 1.00 97.88 85 ILE A CA 1
ATOM 666 C C . ILE A 1 85 ? -5.502 8.014 8.923 1.00 97.88 85 ILE A C 1
ATOM 668 O O . ILE A 1 85 ? -5.547 8.886 9.796 1.00 97.88 85 ILE A O 1
ATOM 672 N N . ILE A 1 86 ? -6.513 7.198 8.658 1.00 97.31 86 ILE A N 1
ATOM 673 C CA . ILE A 1 86 ? -7.774 7.147 9.394 1.00 97.31 86 ILE A CA 1
ATOM 674 C C . ILE A 1 86 ? -7.970 5.758 9.985 1.00 97.31 86 ILE A C 1
ATOM 676 O O . ILE A 1 86 ? -7.293 4.800 9.606 1.00 97.31 86 ILE A O 1
ATOM 680 N N . LYS A 1 87 ? -8.937 5.636 10.894 1.00 97.19 87 LYS A N 1
ATOM 681 C CA . LYS A 1 87 ? -9.377 4.334 11.389 1.00 97.19 87 LYS A CA 1
ATOM 682 C C . LYS A 1 87 ? -10.889 4.224 11.464 1.00 97.19 87 LYS A C 1
ATOM 684 O O . LYS A 1 87 ? -11.583 5.228 11.602 1.00 97.19 87 LYS A O 1
ATOM 689 N N . GLY A 1 88 ? -11.386 3.001 11.407 1.00 97.44 88 GLY A N 1
ATOM 690 C CA . GLY A 1 88 ? -12.779 2.656 11.633 1.00 97.44 88 GLY A CA 1
ATOM 691 C C . GLY A 1 88 ? -12.910 1.383 12.454 1.00 97.44 88 GLY A C 1
ATOM 692 O O . GLY A 1 88 ? -11.957 0.621 12.596 1.00 97.44 88 GLY A O 1
ATOM 693 N N . GLU A 1 89 ? -14.102 1.154 12.984 1.00 97.81 89 GLU A N 1
ATOM 694 C CA . GLU A 1 89 ? -14.420 -0.018 13.800 1.00 97.81 89 GLU A CA 1
ATOM 695 C C . GLU A 1 89 ? -15.431 -0.906 13.082 1.00 97.81 89 GLU A C 1
ATOM 697 O O . GLU A 1 89 ? -16.416 -0.420 12.522 1.00 97.81 89 GLU A O 1
ATOM 702 N N . LEU A 1 90 ? -15.199 -2.217 13.121 1.00 97.38 90 LEU A N 1
ATOM 703 C CA . LEU A 1 90 ? -16.155 -3.212 12.658 1.00 97.38 90 LEU A CA 1
ATOM 704 C C . LEU A 1 90 ? -17.260 -3.407 13.702 1.00 97.38 90 LEU A C 1
ATOM 706 O O . LEU A 1 90 ? -17.025 -3.960 14.778 1.00 97.38 90 LEU A O 1
ATOM 710 N N . ILE A 1 91 ? -18.476 -2.996 13.351 1.00 96.44 91 ILE A N 1
ATOM 711 C CA . ILE A 1 91 ? -19.689 -3.096 14.166 1.00 96.44 91 ILE A CA 1
ATOM 712 C C . ILE A 1 91 ? -20.786 -3.715 13.295 1.00 96.44 91 ILE A C 1
ATOM 714 O O . ILE A 1 91 ? -21.081 -3.208 12.216 1.00 96.44 91 ILE A O 1
ATOM 718 N N . ASP A 1 92 ? -21.360 -4.838 13.734 1.00 93.00 92 ASP A N 1
ATOM 719 C CA . ASP A 1 92 ? -22.482 -5.517 13.066 1.00 93.00 92 ASP A CA 1
ATOM 720 C C . ASP A 1 92 ? -22.313 -5.691 11.540 1.00 93.00 92 ASP A C 1
ATOM 722 O O . ASP A 1 92 ? -23.215 -5.430 10.748 1.00 93.00 92 ASP A O 1
ATOM 726 N N . SER A 1 93 ? -21.138 -6.169 11.110 1.00 92.94 93 SER A N 1
ATOM 727 C CA . SER A 1 93 ? -20.786 -6.375 9.687 1.00 92.94 93 SER A CA 1
ATOM 728 C C . SER A 1 93 ? -20.706 -5.096 8.845 1.00 92.94 93 SER A C 1
ATOM 730 O O . SER A 1 93 ? -20.870 -5.143 7.625 1.00 92.94 93 SER A O 1
ATOM 732 N N . THR A 1 94 ? -20.421 -3.962 9.482 1.00 95.94 94 THR A N 1
ATOM 733 C CA . THR A 1 94 ? -20.144 -2.674 8.839 1.00 95.94 94 THR A CA 1
ATOM 734 C C . THR A 1 94 ? -18.896 -2.057 9.456 1.00 95.94 94 THR A C 1
ATOM 736 O O . THR A 1 94 ? -18.713 -2.121 10.668 1.00 95.94 94 THR A O 1
ATOM 739 N N . ILE A 1 95 ? -18.032 -1.446 8.648 1.00 97.38 95 ILE A N 1
ATOM 740 C CA . ILE A 1 95 ? -16.918 -0.640 9.154 1.00 97.38 95 ILE A CA 1
ATOM 741 C C . ILE A 1 95 ? -17.385 0.813 9.218 1.00 97.38 95 ILE A C 1
ATOM 743 O O . ILE A 1 95 ? -17.681 1.426 8.190 1.00 97.38 95 ILE A O 1
ATOM 747 N N . LEU A 1 96 ? -17.452 1.359 10.430 1.00 97.62 96 LEU A N 1
ATOM 748 C CA . LEU A 1 96 ? -17.764 2.767 10.665 1.00 97.62 96 LEU A CA 1
ATOM 749 C C . LEU A 1 96 ? -16.461 3.551 10.815 1.00 97.62 96 LEU A C 1
ATOM 751 O O . LEU A 1 96 ? -15.718 3.334 11.773 1.00 97.62 96 LEU A O 1
ATOM 755 N N . LEU A 1 97 ? -16.175 4.448 9.870 1.00 97.38 97 LEU A N 1
ATOM 756 C CA . LEU A 1 97 ? -14.991 5.300 9.920 1.00 97.38 97 LEU A CA 1
ATOM 757 C C . LEU A 1 97 ? -15.128 6.364 11.015 1.00 97.38 97 LEU A C 1
ATOM 759 O O . LEU A 1 97 ? -16.173 6.997 11.172 1.00 97.38 97 LEU A O 1
ATOM 763 N N . ASN A 1 98 ? -14.046 6.599 11.756 1.00 96.19 98 ASN A N 1
ATOM 764 C CA . ASN A 1 98 ? -13.950 7.723 12.673 1.00 96.19 98 ASN A CA 1
ATOM 765 C C . ASN A 1 98 ? -13.672 9.000 11.872 1.00 96.19 98 ASN A C 1
ATOM 767 O O . ASN A 1 98 ? -12.547 9.249 11.449 1.00 96.19 98 ASN A O 1
ATOM 771 N N . THR A 1 99 ? -14.700 9.825 11.693 1.00 94.56 99 THR A N 1
ATOM 772 C CA . THR A 1 99 ? -14.626 11.054 10.888 1.00 94.56 99 THR A CA 1
ATOM 773 C C . THR A 1 99 ? -13.979 12.236 11.612 1.00 94.56 99 THR A C 1
ATOM 775 O O . THR A 1 99 ? -13.892 13.319 11.044 1.00 94.56 99 THR A O 1
ATOM 778 N N . GLN A 1 100 ? -13.544 12.065 12.863 1.00 90.75 100 GLN A N 1
ATOM 779 C CA . GLN A 1 100 ? -12.980 13.146 13.679 1.00 90.75 100 GLN A CA 1
ATOM 780 C C . GLN A 1 100 ? -11.483 12.997 13.925 1.00 90.75 100 GLN A C 1
ATOM 782 O O . GLN A 1 100 ? -10.811 13.980 14.237 1.00 90.75 100 GLN A O 1
ATOM 787 N N . LEU A 1 101 ? -10.952 11.782 13.788 1.00 86.75 101 LEU A N 1
ATOM 788 C CA . LEU A 1 101 ? -9.561 11.486 14.085 1.00 86.75 101 LEU A CA 1
ATOM 789 C C . LEU A 1 101 ? -8.799 11.114 12.818 1.00 86.75 101 LEU A C 1
ATOM 791 O O . LEU A 1 101 ? -9.068 10.095 12.186 1.00 86.75 101 LEU A O 1
ATOM 795 N N . PHE A 1 102 ? -7.803 11.936 12.512 1.00 92.62 102 PHE A N 1
ATOM 796 C CA . PHE A 1 102 ? -6.903 11.763 11.386 1.00 92.62 102 PHE A CA 1
ATOM 797 C C . PHE A 1 102 ? -5.479 11.939 11.883 1.00 92.62 102 PHE A C 1
ATOM 799 O O . PHE A 1 102 ? -5.195 12.894 12.609 1.00 92.62 102 PHE A O 1
ATOM 806 N N . LEU A 1 103 ? -4.575 11.097 11.408 1.00 96.44 103 LEU A N 1
ATOM 807 C CA . LEU A 1 103 ? -3.160 11.422 11.417 1.00 96.44 103 LEU A CA 1
ATOM 808 C C . LEU A 1 103 ? -2.829 12.054 10.068 1.00 96.44 103 LEU A C 1
ATOM 810 O O . LEU A 1 103 ? -2.904 11.386 9.042 1.00 96.44 103 LEU A O 1
ATOM 814 N N . ALA A 1 104 ? -2.517 13.348 10.064 1.00 96.00 104 ALA A N 1
ATOM 815 C CA . ALA A 1 104 ? -2.079 14.060 8.867 1.00 96.00 104 ALA A CA 1
ATOM 816 C C . ALA A 1 104 ? -0.565 13.919 8.706 1.00 96.00 104 ALA A C 1
ATOM 818 O O . ALA A 1 104 ? 0.189 14.176 9.649 1.00 96.00 104 ALA A O 1
ATOM 819 N N . ILE A 1 105 ? -0.110 13.559 7.511 1.00 94.62 105 ILE A N 1
ATOM 820 C CA . ILE A 1 105 ? 1.310 13.435 7.199 1.00 94.62 105 ILE A CA 1
ATOM 821 C C . ILE A 1 105 ? 1.622 14.257 5.955 1.00 94.62 105 ILE A C 1
ATOM 823 O O . ILE A 1 105 ? 1.039 14.047 4.894 1.00 94.62 105 ILE A O 1
ATOM 827 N N . ALA A 1 106 ? 2.595 15.157 6.082 1.00 92.69 106 ALA A N 1
ATOM 828 C CA . ALA A 1 106 ? 3.073 15.954 4.963 1.00 92.69 106 ALA A CA 1
ATOM 829 C C . ALA A 1 106 ? 3.628 15.065 3.838 1.00 92.69 106 ALA A C 1
ATOM 831 O O . ALA A 1 106 ? 4.468 14.194 4.088 1.00 92.69 106 ALA A O 1
ATOM 832 N N . LYS A 1 107 ? 3.201 15.329 2.600 1.00 90.88 107 LYS A N 1
ATOM 833 C CA . LYS A 1 107 ? 3.735 14.660 1.410 1.00 90.88 107 LYS A CA 1
ATOM 834 C C . LYS A 1 107 ? 5.204 15.048 1.198 1.00 90.88 107 LYS A C 1
ATOM 836 O O . LYS A 1 107 ? 5.601 16.179 1.509 1.00 90.88 107 LYS A O 1
ATOM 841 N N . PRO A 1 108 ? 6.044 14.125 0.703 1.00 88.12 108 PRO A N 1
ATOM 842 C CA . PRO A 1 108 ? 7.424 14.439 0.379 1.00 88.12 108 PRO A CA 1
ATOM 843 C C . PRO A 1 108 ? 7.488 15.448 -0.772 1.00 88.12 108 PRO A C 1
ATOM 845 O O . PRO A 1 108 ? 6.653 15.469 -1.679 1.00 88.12 108 PRO A O 1
ATOM 848 N N . LYS A 1 109 ? 8.520 16.289 -0.719 1.00 88.38 109 LYS A N 1
ATOM 849 C CA . LYS A 1 109 ? 8.796 17.328 -1.710 1.00 88.38 109 LYS A CA 1
ATOM 850 C C . LYS A 1 109 ? 10.108 17.032 -2.422 1.00 88.38 109 LYS A C 1
ATOM 852 O O . LYS A 1 109 ? 11.020 16.445 -1.835 1.00 88.38 109 LYS A O 1
ATOM 857 N N . ASP A 1 110 ? 10.196 17.439 -3.680 1.00 86.12 110 ASP A N 1
ATOM 858 C CA . ASP A 1 110 ? 11.430 17.373 -4.451 1.00 86.12 110 ASP A CA 1
ATOM 859 C C . ASP A 1 110 ? 12.460 18.416 -3.973 1.00 86.12 110 ASP A C 1
ATOM 861 O O . ASP A 1 110 ? 12.242 19.178 -3.028 1.00 86.12 110 ASP A O 1
ATOM 865 N N . GLU A 1 111 ? 13.620 18.443 -4.626 1.00 85.44 111 GLU A N 1
ATOM 866 C CA . GLU A 1 111 ? 14.705 19.385 -4.324 1.00 85.44 111 GLU A CA 1
ATOM 867 C C . GLU A 1 111 ? 14.335 20.863 -4.526 1.00 85.44 111 GLU A C 1
ATOM 869 O O . GLU A 1 111 ? 14.962 21.733 -3.924 1.00 85.44 111 GLU A O 1
ATOM 874 N N . ASN A 1 112 ? 13.290 21.147 -5.307 1.00 87.44 112 ASN A N 1
ATOM 875 C CA . ASN A 1 112 ? 12.764 22.490 -5.538 1.00 87.44 112 ASN A CA 1
ATOM 876 C C . ASN A 1 112 ? 11.605 22.831 -4.585 1.00 87.44 112 ASN A C 1
ATOM 878 O O . ASN A 1 112 ? 10.986 23.888 -4.713 1.00 87.44 112 ASN A O 1
ATOM 882 N N . GLY A 1 113 ? 11.291 21.948 -3.631 1.00 86.81 113 GLY A N 1
ATOM 883 C CA . GLY A 1 113 ? 10.201 22.130 -2.678 1.00 86.81 113 GLY A CA 1
ATOM 884 C C . GLY A 1 113 ? 8.808 21.902 -3.272 1.00 86.81 113 GLY A C 1
ATOM 885 O O . GLY A 1 113 ? 7.817 22.286 -2.644 1.00 86.81 113 GLY A O 1
ATOM 886 N N . LYS A 1 114 ? 8.703 21.291 -4.456 1.00 88.00 114 LYS A N 1
ATOM 887 C CA . LYS A 1 114 ? 7.426 20.955 -5.090 1.00 88.00 114 LYS A CA 1
ATOM 888 C C . LYS A 1 114 ? 6.955 19.574 -4.639 1.00 88.00 114 LYS A C 1
ATOM 890 O O . LYS A 1 114 ? 7.760 18.663 -4.468 1.00 88.00 114 LYS A O 1
ATOM 895 N N . HIS A 1 115 ? 5.642 19.415 -4.473 1.00 88.25 115 HIS A N 1
ATOM 896 C CA . HIS A 1 115 ? 5.041 18.105 -4.225 1.00 88.25 115 HIS A CA 1
ATOM 897 C C . HIS A 1 115 ? 5.327 17.142 -5.361 1.00 88.25 115 HIS A C 1
ATOM 899 O O . HIS A 1 115 ? 5.197 17.479 -6.544 1.00 88.25 115 HIS A O 1
ATOM 905 N N . ILE A 1 116 ? 5.709 15.936 -4.971 1.00 85.69 116 ILE A N 1
ATOM 906 C CA . ILE A 1 116 ? 5.980 14.864 -5.909 1.00 85.69 116 ILE A CA 1
ATOM 907 C C . ILE A 1 116 ? 4.643 14.276 -6.353 1.00 85.69 116 ILE A C 1
ATOM 909 O O . ILE A 1 116 ? 3.711 14.126 -5.560 1.00 85.69 116 ILE A O 1
ATOM 913 N N . TYR A 1 117 ? 4.541 14.041 -7.659 1.00 84.19 117 TYR A N 1
ATOM 914 C CA . TYR A 1 117 ? 3.350 13.479 -8.280 1.00 84.19 117 TYR A CA 1
ATOM 915 C C . TYR A 1 117 ? 3.050 12.102 -7.684 1.00 84.19 117 TYR A C 1
ATOM 917 O O . TYR A 1 117 ? 3.982 11.308 -7.584 1.00 84.19 117 TYR A O 1
ATOM 925 N N . ASN A 1 118 ? 1.783 11.864 -7.318 1.00 77.62 118 ASN A N 1
ATOM 926 C CA . ASN A 1 118 ? 1.263 10.574 -6.838 1.00 77.62 118 ASN A CA 1
ATOM 927 C C . ASN A 1 118 ? 2.194 9.937 -5.793 1.00 77.62 118 ASN A C 1
ATOM 929 O O . ASN A 1 118 ? 3.041 9.101 -6.071 1.00 77.62 118 ASN A O 1
ATOM 933 N N . THR A 1 119 ? 2.230 10.505 -4.594 1.00 82.19 119 THR A N 1
ATOM 934 C CA . THR A 1 119 ? 3.151 10.038 -3.547 1.00 82.19 119 THR A CA 1
ATOM 935 C C . THR A 1 119 ? 2.429 10.076 -2.212 1.00 82.19 119 THR A C 1
ATOM 937 O O . THR A 1 119 ? 2.753 10.859 -1.313 1.00 82.19 119 THR A O 1
ATOM 940 N N . GLY A 1 120 ? 1.377 9.265 -2.134 1.00 90.69 120 GLY A N 1
ATOM 941 C CA . GLY A 1 120 ? 0.685 8.903 -0.90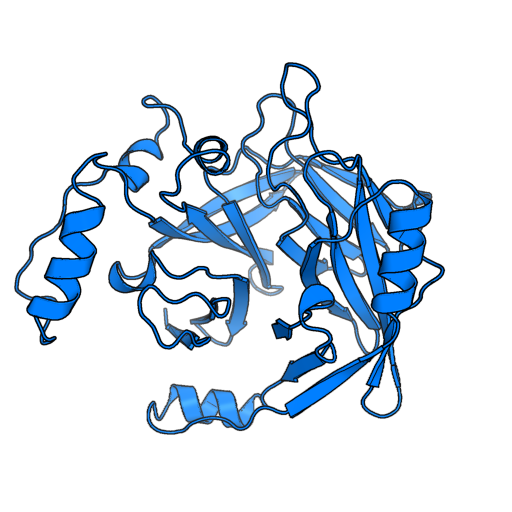5 1.00 90.69 120 GLY A CA 1
ATOM 942 C C . GLY A 1 120 ? 1.279 7.655 -0.246 1.00 90.69 120 GLY A C 1
ATOM 943 O O . GLY A 1 120 ? 2.327 7.144 -0.654 1.00 90.69 120 GLY A O 1
ATOM 944 N N . PHE A 1 121 ? 0.610 7.184 0.806 1.00 93.50 121 PHE A N 1
ATOM 945 C CA . PHE A 1 121 ? 0.894 5.892 1.428 1.00 93.50 121 PHE A CA 1
ATOM 946 C C . PHE A 1 121 ? 0.094 4.796 0.729 1.00 93.50 121 PHE A C 1
ATOM 948 O O . PHE A 1 121 ? -1.072 4.609 1.051 1.00 93.50 121 PHE A O 1
ATOM 955 N N . GLU A 1 122 ? 0.734 4.056 -0.165 1.00 92.94 122 GLU A N 1
ATOM 956 C CA . GLU A 1 122 ? 0.140 2.905 -0.873 1.00 92.94 122 GLU A CA 1
ATOM 957 C C . GLU A 1 122 ? 0.236 1.610 -0.068 1.00 92.94 122 GLU A C 1
ATOM 959 O O . GLU A 1 122 ? -0.337 0.588 -0.410 1.00 92.94 122 GLU A O 1
ATOM 964 N N . SER A 1 123 ? 0.993 1.615 1.028 1.00 96.19 123 SER A N 1
ATOM 965 C CA . SER A 1 123 ? 1.231 0.384 1.770 1.00 96.19 123 SER A CA 1
ATOM 966 C C . SER A 1 123 ? 1.315 0.624 3.266 1.00 96.19 123 SER A C 1
ATOM 968 O O . SER A 1 123 ? 1.921 1.595 3.738 1.00 96.19 123 SER A O 1
ATOM 970 N N . MET A 1 124 ? 0.665 -0.257 4.024 1.00 97.19 124 MET A N 1
ATOM 971 C CA . MET A 1 124 ? 0.501 -0.101 5.461 1.00 97.19 124 MET A CA 1
ATOM 972 C C . MET A 1 124 ? 0.338 -1.448 6.158 1.00 97.19 124 MET A C 1
ATOM 974 O O . MET A 1 124 ? -0.305 -2.349 5.639 1.00 97.19 124 MET A O 1
ATOM 978 N N . GLU A 1 125 ? 0.886 -1.578 7.363 1.00 96.94 125 GLU A N 1
ATOM 979 C CA . GLU A 1 125 ? 0.848 -2.831 8.117 1.00 96.94 125 GLU A CA 1
ATOM 980 C C . GLU A 1 125 ? 0.899 -2.586 9.630 1.00 96.94 125 GLU A C 1
ATOM 982 O O . GLU A 1 125 ? 1.401 -1.555 10.090 1.00 96.94 125 GLU A O 1
ATOM 987 N N . ILE A 1 126 ? 0.397 -3.544 10.416 1.00 97.12 126 ILE A N 1
ATOM 988 C CA . ILE A 1 126 ? 0.460 -3.490 11.881 1.00 97.12 126 ILE A CA 1
ATOM 989 C C . ILE A 1 126 ? 1.604 -4.360 12.400 1.00 97.12 126 ILE A C 1
ATOM 991 O O . ILE A 1 126 ? 1.647 -5.574 12.186 1.00 97.12 126 ILE A O 1
ATOM 995 N N . LYS A 1 127 ? 2.499 -3.758 13.186 1.00 95.50 127 LYS A N 1
ATOM 996 C CA . LYS A 1 127 ? 3.573 -4.467 13.892 1.00 95.50 127 LYS A CA 1
ATOM 997 C C . LYS A 1 127 ? 3.733 -3.913 15.302 1.00 95.50 127 LYS A C 1
ATOM 999 O O . LYS A 1 127 ? 3.852 -2.710 15.500 1.00 95.50 127 LYS A O 1
ATOM 1004 N N . ASP A 1 128 ? 3.745 -4.814 16.283 1.00 94.19 128 ASP A N 1
ATOM 1005 C CA . ASP A 1 128 ? 4.041 -4.514 17.691 1.00 94.19 128 ASP A CA 1
ATOM 1006 C C . ASP A 1 128 ? 3.227 -3.338 18.271 1.00 94.19 128 ASP A C 1
ATOM 1008 O O . ASP A 1 128 ? 3.749 -2.517 19.019 1.00 94.19 128 ASP A O 1
ATOM 1012 N N . GLY A 1 129 ? 1.938 -3.247 17.916 1.00 95.81 129 GLY A N 1
ATOM 1013 C CA . GLY A 1 129 ? 1.048 -2.181 18.396 1.00 95.81 129 GLY A CA 1
ATOM 1014 C C . GLY A 1 129 ? 1.264 -0.823 17.722 1.00 95.81 129 GLY A C 1
ATOM 1015 O O . GLY A 1 129 ? 0.878 0.198 18.282 1.00 95.81 129 GLY A O 1
ATOM 1016 N N . ASN A 1 130 ? 1.870 -0.806 16.537 1.00 97.81 130 ASN A N 1
ATOM 1017 C CA . ASN A 1 130 ? 2.064 0.397 15.741 1.00 97.81 130 ASN A CA 1
ATOM 1018 C C . ASN A 1 130 ? 1.615 0.166 14.299 1.00 97.81 130 ASN A C 1
ATOM 1020 O O . ASN A 1 130 ? 1.728 -0.942 13.765 1.00 97.81 130 ASN A O 1
ATOM 1024 N N . VAL A 1 131 ? 1.137 1.238 13.679 1.00 97.88 131 VAL A N 1
ATOM 1025 C CA . VAL A 1 131 ? 0.913 1.346 12.242 1.00 97.88 131 VAL A CA 1
ATOM 1026 C C . VAL A 1 131 ? 2.232 1.746 11.594 1.00 97.88 131 VAL A C 1
ATOM 1028 O O . VAL A 1 131 ? 2.826 2.750 11.986 1.00 97.88 131 VAL A O 1
ATOM 1031 N N . TYR A 1 132 ? 2.675 0.984 10.600 1.00 98.19 132 TYR A N 1
ATOM 1032 C CA . TYR A 1 132 ? 3.787 1.345 9.726 1.00 98.19 132 TYR A CA 1
ATOM 1033 C C . TYR A 1 132 ? 3.239 1.641 8.335 1.00 98.19 132 TYR A C 1
ATOM 1035 O O . TYR A 1 132 ? 2.586 0.776 7.760 1.00 98.19 132 TYR A O 1
ATOM 1043 N N . ALA A 1 133 ? 3.513 2.827 7.793 1.00 97.69 133 ALA A N 1
ATOM 1044 C CA . ALA A 1 133 ? 3.062 3.251 6.471 1.00 97.69 133 ALA A CA 1
ATOM 1045 C C . ALA A 1 133 ? 4.255 3.659 5.592 1.00 97.69 133 ALA A C 1
ATOM 1047 O O . ALA A 1 133 ? 5.120 4.433 6.021 1.00 97.69 133 ALA A O 1
ATOM 1048 N N . PHE A 1 134 ? 4.308 3.138 4.365 1.00 97.44 134 PHE A N 1
ATOM 1049 C CA . PHE A 1 134 ? 5.376 3.410 3.401 1.00 97.44 134 PHE A CA 1
ATOM 1050 C C . PHE A 1 134 ? 4.807 4.190 2.222 1.00 97.44 134 PHE A C 1
ATOM 1052 O O . PHE A 1 134 ? 3.745 3.849 1.696 1.00 97.44 134 PHE A O 1
ATOM 1059 N N . PHE A 1 135 ? 5.507 5.251 1.822 1.00 95.69 135 PHE A N 1
ATOM 1060 C CA . PHE A 1 135 ? 5.135 5.991 0.621 1.00 95.69 135 PHE A CA 1
ATOM 1061 C C . PHE A 1 135 ? 5.207 5.081 -0.605 1.00 95.69 135 PHE A C 1
ATOM 1063 O O . PHE A 1 135 ? 6.029 4.165 -0.634 1.00 95.69 135 PHE A O 1
ATOM 1070 N N . GLU A 1 136 ? 4.422 5.377 -1.639 1.00 94.50 136 GLU A N 1
ATOM 1071 C CA . GLU A 1 136 ? 4.556 4.722 -2.945 1.00 94.50 136 GLU A CA 1
ATOM 1072 C C . GLU A 1 136 ? 5.992 4.850 -3.460 1.00 94.50 136 GLU A C 1
ATOM 1074 O O . GLU A 1 136 ? 6.624 3.887 -3.889 1.00 94.50 136 GLU A O 1
ATOM 1079 N N . TYR A 1 137 ? 6.547 6.057 -3.367 1.00 93.50 137 TYR A N 1
ATOM 1080 C CA . TYR A 1 137 ? 7.876 6.376 -3.856 1.00 93.50 137 TYR A CA 1
ATOM 1081 C C . TYR A 1 137 ? 8.860 6.527 -2.698 1.00 93.50 137 TYR A C 1
ATOM 1083 O O . TYR A 1 137 ? 8.615 7.282 -1.764 1.00 93.50 137 TYR A O 1
ATOM 1091 N N . ASN A 1 138 ? 9.997 5.828 -2.764 1.00 94.31 138 ASN A N 1
ATOM 1092 C CA . ASN A 1 138 ? 11.053 5.898 -1.746 1.00 94.31 138 ASN A CA 1
ATOM 1093 C C . ASN A 1 138 ? 12.442 6.022 -2.385 1.00 94.31 138 ASN A C 1
ATOM 1095 O O . ASN A 1 138 ? 13.410 5.437 -1.897 1.00 94.31 138 ASN A O 1
ATOM 1099 N N . TYR A 1 139 ? 12.560 6.776 -3.481 1.00 93.62 139 TYR A N 1
ATOM 1100 C CA . TYR A 1 139 ? 13.834 7.012 -4.170 1.00 93.62 139 TYR A CA 1
ATOM 1101 C C . TYR A 1 139 ? 14.246 8.502 -4.172 1.00 93.62 139 TYR A C 1
ATOM 1103 O O . TYR A 1 139 ? 14.985 8.970 -5.039 1.00 93.62 139 TYR A O 1
ATOM 1111 N N . PHE A 1 140 ? 13.821 9.274 -3.167 1.00 86.75 140 PHE A N 1
ATOM 1112 C CA . PHE A 1 140 ? 14.157 10.696 -3.028 1.00 86.75 140 PHE A CA 1
ATOM 1113 C C . PHE A 1 140 ? 15.632 10.917 -2.693 1.00 86.75 140 PHE A C 1
ATOM 1115 O O . PHE A 1 140 ? 16.238 10.140 -1.950 1.00 86.75 140 PHE A O 1
ATOM 1122 N N . ASN A 1 141 ? 16.195 12.035 -3.159 1.00 82.81 141 ASN A N 1
ATOM 1123 C CA . ASN A 1 141 ? 17.516 12.506 -2.726 1.00 82.81 141 ASN A CA 1
ATOM 1124 C C . ASN A 1 141 ? 17.511 12.998 -1.267 1.00 82.81 141 ASN A C 1
ATOM 1126 O O . ASN A 1 141 ? 18.481 12.769 -0.548 1.00 82.81 141 ASN A O 1
ATOM 1130 N N . ASN A 1 142 ? 16.406 13.597 -0.812 1.00 75.62 142 ASN A N 1
ATOM 1131 C CA . ASN A 1 142 ? 16.320 14.317 0.464 1.00 75.62 142 ASN A CA 1
ATOM 1132 C C . ASN A 1 142 ? 15.688 13.498 1.603 1.00 75.62 142 ASN A C 1
ATOM 1134 O O . ASN A 1 142 ? 14.855 13.999 2.351 1.00 75.62 142 ASN A O 1
ATOM 1138 N N . GLY A 1 143 ? 16.128 12.247 1.760 1.00 82.12 143 GLY A N 1
ATOM 1139 C CA . GLY A 1 143 ? 15.739 11.385 2.878 1.00 82.12 143 GLY A CA 1
ATOM 1140 C C . GLY A 1 143 ? 14.404 10.672 2.659 1.00 82.12 143 GLY A C 1
ATOM 1141 O O . GLY A 1 143 ? 13.345 11.285 2.600 1.00 82.12 143 GLY A O 1
ATOM 1142 N N . ASN A 1 144 ? 14.466 9.345 2.576 1.00 93.19 144 ASN A N 1
ATOM 1143 C CA . ASN A 1 144 ? 13.295 8.476 2.505 1.00 93.19 144 ASN A CA 1
ATOM 1144 C C . ASN A 1 144 ? 12.981 7.974 3.912 1.00 93.19 144 ASN A C 1
ATOM 1146 O O . ASN A 1 144 ? 13.904 7.709 4.693 1.00 93.19 144 ASN A O 1
ATOM 1150 N N . TYR A 1 145 ? 11.702 7.815 4.238 1.00 95.50 145 TYR A N 1
ATOM 1151 C CA . TYR A 1 145 ? 11.297 7.316 5.545 1.00 95.50 145 TYR A CA 1
ATOM 1152 C C . TYR A 1 145 ? 9.985 6.534 5.496 1.00 95.50 145 TYR A C 1
ATOM 1154 O O . TYR A 1 145 ? 9.129 6.768 4.649 1.00 95.50 145 TYR A O 1
ATOM 1162 N N . VAL A 1 146 ? 9.842 5.634 6.463 1.00 97.19 146 VAL A N 1
ATOM 1163 C CA . VAL A 1 146 ? 8.595 4.970 6.838 1.00 97.19 146 VAL A CA 1
ATOM 1164 C C . VAL A 1 146 ? 7.986 5.758 7.986 1.00 97.19 146 VAL A C 1
ATOM 1166 O O . VAL A 1 146 ? 8.697 6.173 8.909 1.00 97.19 146 VAL A O 1
ATOM 1169 N N . VAL A 1 147 ? 6.679 5.976 7.936 1.00 97.25 147 VAL A N 1
ATOM 1170 C CA . VAL A 1 147 ? 5.939 6.538 9.063 1.00 97.25 147 VAL A CA 1
ATOM 1171 C C . VAL A 1 147 ? 5.577 5.425 10.027 1.00 97.25 147 VAL A C 1
ATOM 1173 O O . VAL A 1 147 ? 5.049 4.399 9.614 1.00 97.25 147 VAL A O 1
ATOM 1176 N N . MET A 1 148 ? 5.846 5.647 11.310 1.00 97.69 148 MET A N 1
ATOM 1177 C CA . MET A 1 148 ? 5.369 4.807 12.399 1.00 97.69 148 MET A CA 1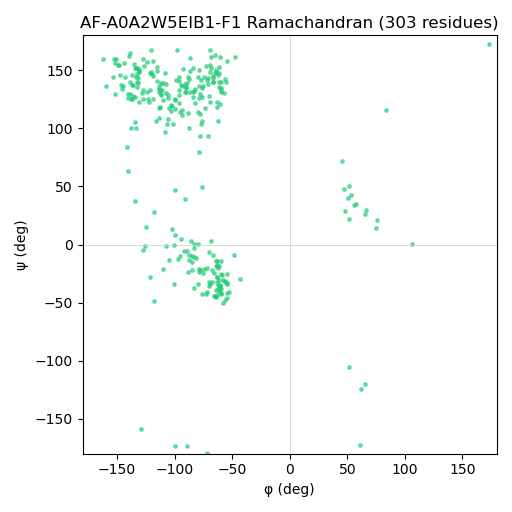
ATOM 1178 C C . MET A 1 148 ? 4.537 5.659 13.356 1.00 97.69 148 MET A C 1
ATOM 1180 O O . MET A 1 148 ? 4.947 6.763 13.710 1.00 97.69 148 MET A O 1
ATOM 1184 N N . ALA A 1 149 ? 3.370 5.169 13.749 1.00 97.81 149 ALA A N 1
ATOM 1185 C CA . ALA A 1 149 ? 2.526 5.791 14.763 1.00 97.81 149 ALA A CA 1
ATOM 1186 C C . ALA A 1 149 ? 1.837 4.708 15.589 1.00 97.81 149 ALA A C 1
ATOM 1188 O O . ALA A 1 149 ? 1.644 3.585 15.114 1.00 97.81 149 ALA A O 1
ATOM 1189 N N . ASP A 1 150 ? 1.445 5.035 16.813 1.00 97.25 150 ASP A N 1
ATOM 1190 C CA . ASP A 1 150 ? 0.689 4.091 17.627 1.00 97.25 150 ASP A CA 1
ATOM 1191 C C . ASP A 1 150 ? -0.735 3.868 17.072 1.00 97.25 150 ASP A C 1
ATOM 1193 O O . ASP A 1 150 ? -1.246 4.605 16.222 1.00 97.25 150 ASP A O 1
ATOM 1197 N N . LEU A 1 151 ? -1.415 2.836 17.578 1.00 96.81 151 LEU A N 1
ATOM 1198 C CA . LEU A 1 151 ? -2.787 2.495 17.173 1.00 96.81 151 LEU A CA 1
ATOM 1199 C C . LEU A 1 151 ? -3.833 3.573 17.518 1.00 96.81 151 LEU A C 1
ATOM 1201 O O . LEU A 1 151 ? -4.974 3.516 17.030 1.00 96.81 151 LEU A O 1
ATOM 1205 N N . SER A 1 152 ? -3.490 4.541 18.372 1.00 95.25 152 SER A N 1
ATOM 1206 C CA . SER A 1 152 ? -4.378 5.652 18.693 1.00 95.25 152 SER A CA 1
ATOM 1207 C C . SER A 1 152 ? -4.429 6.671 17.556 1.00 95.25 152 SER A C 1
ATOM 1209 O O . SER A 1 152 ? -5.494 7.262 17.381 1.00 95.25 152 SER A O 1
ATOM 1211 N N . LEU A 1 153 ? -3.383 6.745 16.720 1.00 95.62 153 LEU A N 1
ATOM 1212 C CA . LEU A 1 153 ? -3.154 7.775 15.699 1.00 95.62 153 LEU A CA 1
ATOM 1213 C C . LEU A 1 153 ? -2.903 9.172 16.294 1.00 95.62 153 LEU A C 1
ATOM 1215 O O . LEU A 1 153 ? -3.214 10.182 15.663 1.00 95.62 153 LEU A O 1
ATOM 1219 N N . ASP A 1 154 ? -2.332 9.243 17.500 1.00 93.94 154 ASP A N 1
ATOM 1220 C CA . ASP A 1 154 ? -1.884 10.507 18.087 1.00 93.94 154 ASP A CA 1
ATOM 1221 C C . ASP A 1 154 ? -0.656 11.032 17.328 1.00 93.94 154 ASP A C 1
ATOM 1223 O O . ASP A 1 154 ? 0.351 10.333 17.173 1.00 93.94 154 ASP A O 1
ATOM 1227 N N . ALA A 1 155 ? -0.714 12.287 16.883 1.00 94.50 155 ALA A N 1
ATOM 1228 C CA . ALA A 1 155 ? 0.396 12.958 16.217 1.00 94.50 155 ALA A CA 1
ATOM 1229 C C . ALA A 1 155 ? 1.665 13.028 17.087 1.00 94.50 155 ALA A C 1
ATOM 1231 O O . ALA A 1 155 ? 2.768 13.057 16.544 1.00 94.50 155 ALA A O 1
ATOM 1232 N N . ALA A 1 156 ? 1.540 13.013 18.418 1.00 96.00 156 ALA A N 1
ATOM 1233 C CA . ALA A 1 156 ? 2.677 12.961 19.336 1.00 96.00 156 ALA A CA 1
ATOM 1234 C C . ALA A 1 156 ? 3.439 11.623 19.283 1.00 96.00 156 ALA A C 1
ATOM 1236 O O . ALA A 1 156 ? 4.614 11.577 19.644 1.00 96.00 156 ALA A O 1
ATOM 1237 N N . SER A 1 157 ? 2.795 10.547 18.817 1.00 96.19 157 SER A N 1
ATOM 1238 C CA . SER A 1 157 ? 3.424 9.232 18.627 1.00 96.19 157 SER A CA 1
ATOM 1239 C C . SER A 1 157 ? 4.172 9.105 17.296 1.00 96.19 157 SER A C 1
ATOM 1241 O O . SER A 1 157 ? 4.903 8.136 17.097 1.00 96.19 157 SER A O 1
ATOM 1243 N N . LEU A 1 158 ? 3.999 10.073 16.386 1.00 97.00 158 LEU A N 1
ATOM 1244 C CA . LEU A 1 158 ? 4.515 10.012 15.025 1.00 97.00 158 LEU A CA 1
ATOM 1245 C C . LEU A 1 158 ? 6.047 9.966 15.007 1.00 97.00 158 LEU A C 1
ATOM 1247 O O . LEU A 1 158 ? 6.734 10.893 15.438 1.00 97.00 158 LEU A O 1
ATOM 1251 N N . GLN A 1 159 ? 6.582 8.918 14.394 1.00 96.94 159 GLN A N 1
ATOM 1252 C CA . GLN A 1 159 ? 8.000 8.739 14.130 1.00 96.94 159 GLN A CA 1
ATOM 1253 C C . GLN A 1 159 ? 8.252 8.578 12.633 1.00 96.94 159 GLN A C 1
ATOM 1255 O O . GLN A 1 159 ? 7.449 8.014 11.889 1.00 96.94 159 GLN A O 1
ATOM 1260 N N . ARG A 1 160 ? 9.410 9.070 12.191 1.00 96.12 160 ARG A N 1
ATOM 1261 C CA . ARG A 1 160 ? 9.920 8.877 10.831 1.00 96.12 160 ARG A CA 1
ATOM 1262 C C . ARG A 1 160 ? 11.164 8.015 10.913 1.00 96.12 160 ARG A C 1
ATOM 1264 O O . ARG A 1 160 ? 12.202 8.471 11.389 1.00 96.12 160 ARG A O 1
ATOM 1271 N N . ILE A 1 161 ? 11.051 6.774 10.463 1.00 97.25 161 ILE A N 1
ATOM 1272 C CA . ILE A 1 161 ? 12.153 5.816 10.477 1.00 97.25 161 ILE A CA 1
ATOM 1273 C C . ILE A 1 161 ? 12.809 5.852 9.098 1.00 97.25 161 ILE A C 1
ATOM 1275 O O . ILE A 1 161 ? 12.122 5.598 8.108 1.00 97.25 161 ILE A O 1
ATOM 1279 N N . PRO A 1 162 ? 14.111 6.156 8.980 1.00 97.12 162 PRO A N 1
ATOM 1280 C CA . PRO A 1 162 ? 14.776 6.195 7.685 1.00 97.12 162 PRO A CA 1
ATOM 1281 C C . PRO A 1 162 ? 14.626 4.877 6.920 1.00 97.12 162 PRO A C 1
ATOM 1283 O O . PRO A 1 162 ? 14.783 3.801 7.493 1.00 97.12 162 PRO A O 1
ATOM 1286 N N . ILE A 1 163 ? 14.408 4.956 5.612 1.00 96.88 163 ILE A N 1
ATOM 1287 C CA . ILE A 1 163 ? 14.519 3.823 4.688 1.00 96.88 163 ILE A CA 1
ATOM 1288 C C . ILE A 1 163 ? 15.609 4.129 3.669 1.00 96.88 163 ILE A C 1
ATOM 1290 O O . ILE A 1 163 ? 15.877 5.286 3.330 1.00 96.88 163 ILE A O 1
ATOM 1294 N N . GLU A 1 164 ? 16.344 3.111 3.240 1.00 95.31 164 GLU A N 1
ATOM 1295 C CA . GLU A 1 164 ? 17.227 3.285 2.093 1.00 95.31 164 GLU A CA 1
ATOM 1296 C C . GLU A 1 164 ? 16.434 3.566 0.814 1.00 95.31 164 GLU A C 1
ATOM 1298 O O . GLU A 1 164 ? 15.228 3.341 0.755 1.00 95.31 164 GLU A O 1
ATOM 1303 N N . LYS A 1 165 ? 17.113 4.086 -0.212 1.00 95.00 165 LYS A N 1
ATOM 1304 C CA . LYS A 1 165 ? 16.463 4.348 -1.492 1.00 95.00 165 LYS A CA 1
ATOM 1305 C C . LYS A 1 165 ? 15.974 3.037 -2.102 1.00 95.00 165 LYS A C 1
ATOM 1307 O O . LYS A 1 165 ? 16.798 2.186 -2.431 1.00 95.00 165 LYS A O 1
ATOM 1312 N N . ILE A 1 166 ? 14.668 2.903 -2.302 1.00 95.88 166 ILE A N 1
ATOM 1313 C CA . ILE A 1 166 ? 14.074 1.764 -3.001 1.00 95.88 166 ILE A CA 1
ATOM 1314 C C . ILE A 1 166 ? 13.666 2.229 -4.401 1.00 95.88 166 ILE A C 1
ATOM 1316 O O . ILE A 1 166 ? 12.865 3.156 -4.508 1.00 95.88 166 ILE A O 1
ATOM 1320 N N . PRO A 1 167 ? 14.241 1.658 -5.475 1.00 95.44 167 PRO A N 1
ATOM 1321 C CA . PRO A 1 167 ? 13.891 2.028 -6.842 1.00 95.44 167 PRO A CA 1
ATOM 1322 C C . PRO A 1 167 ? 12.466 1.576 -7.143 1.00 95.44 167 PRO A C 1
ATOM 1324 O O . PRO A 1 167 ? 12.038 0.546 -6.629 1.00 95.44 167 PRO A O 1
ATOM 1327 N N . PHE A 1 168 ? 11.779 2.277 -8.041 1.00 94.88 168 PHE A N 1
ATOM 1328 C CA . PHE A 1 168 ? 10.382 2.001 -8.385 1.00 94.88 168 PHE A CA 1
ATOM 1329 C C . PHE A 1 168 ? 9.436 2.144 -7.184 1.00 94.88 168 PHE A C 1
ATOM 1331 O O . PHE A 1 168 ? 9.817 2.637 -6.123 1.00 94.88 168 PHE A O 1
ATOM 1338 N N . ARG A 1 169 ? 8.180 1.753 -7.374 1.00 95.25 169 ARG A N 1
ATOM 1339 C CA . ARG A 1 169 ? 7.119 1.953 -6.393 1.00 95.25 169 ARG A CA 1
ATOM 1340 C C . ARG A 1 169 ? 7.058 0.825 -5.381 1.00 95.25 169 ARG A C 1
ATOM 1342 O O . ARG A 1 169 ? 7.381 -0.309 -5.734 1.00 95.25 169 ARG A O 1
ATOM 1349 N N . ILE A 1 170 ? 6.632 1.120 -4.160 1.00 96.88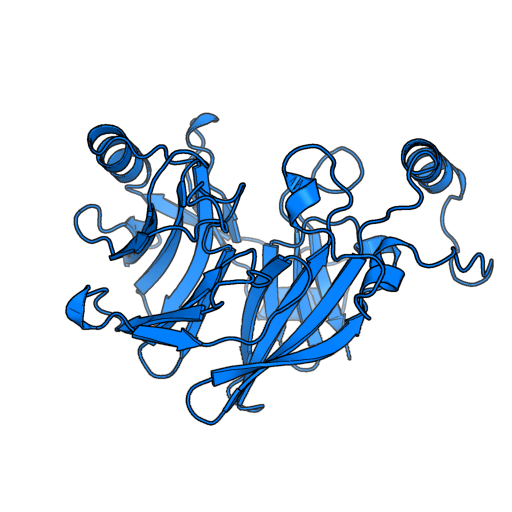 170 ILE A N 1
ATOM 1350 C CA . ILE A 1 170 ? 6.149 0.144 -3.186 1.00 96.88 170 ILE A CA 1
ATOM 1351 C C . ILE A 1 170 ? 4.634 0.280 -3.115 1.00 96.88 170 ILE A C 1
ATOM 1353 O O . ILE A 1 170 ? 4.145 1.270 -2.586 1.00 96.88 170 ILE A O 1
ATOM 1357 N N . THR A 1 171 ? 3.921 -0.699 -3.666 1.00 95.31 171 THR A N 1
ATOM 1358 C CA . THR A 1 171 ? 2.457 -0.640 -3.821 1.00 95.31 171 THR A CA 1
ATOM 1359 C C . THR A 1 171 ? 1.695 -1.507 -2.824 1.00 95.31 171 THR A C 1
ATOM 1361 O O . THR A 1 171 ? 0.500 -1.359 -2.669 1.00 95.31 171 THR A O 1
ATOM 1364 N N . ASP A 1 172 ? 2.375 -2.416 -2.120 1.00 96.88 172 ASP A N 1
ATOM 1365 C CA . ASP A 1 172 ? 1.848 -3.001 -0.884 1.00 96.88 172 ASP A CA 1
ATOM 1366 C C . ASP A 1 172 ? 2.982 -3.645 -0.073 1.00 96.88 172 ASP A C 1
ATOM 1368 O O . ASP A 1 172 ? 4.038 -3.998 -0.625 1.00 96.88 172 ASP A O 1
ATOM 1372 N N . VAL A 1 173 ? 2.761 -3.846 1.227 1.00 97.56 173 VAL A N 1
ATOM 1373 C CA . VAL A 1 173 ? 3.652 -4.583 2.124 1.00 97.56 173 VAL A CA 1
ATOM 1374 C C . VAL A 1 173 ? 2.889 -5.574 3.000 1.00 97.56 173 VAL A C 1
ATOM 1376 O O . VAL A 1 173 ? 1.740 -5.370 3.351 1.00 97.56 173 VAL A O 1
ATOM 1379 N N . SER A 1 174 ? 3.559 -6.652 3.406 1.00 96.69 174 SER A N 1
ATOM 1380 C CA . SER A 1 174 ? 3.006 -7.646 4.328 1.00 96.69 174 SER A CA 1
ATOM 1381 C C . SER A 1 174 ? 4.039 -8.061 5.371 1.00 96.69 174 SER A C 1
ATOM 1383 O O . SER A 1 174 ? 5.145 -8.496 5.024 1.00 96.69 174 SER A O 1
ATOM 1385 N N . TRP A 1 175 ? 3.702 -7.941 6.657 1.00 96.19 175 TRP A N 1
ATOM 1386 C CA . TRP A 1 175 ? 4.601 -8.312 7.756 1.00 96.19 175 TRP A CA 1
ATOM 1387 C C . TRP A 1 175 ? 4.684 -9.830 7.953 1.00 96.19 175 TRP A C 1
ATOM 1389 O O . TRP A 1 175 ? 3.691 -10.523 8.175 1.00 96.19 175 TRP A O 1
ATOM 1399 N N . ASP A 1 176 ? 5.904 -10.365 7.958 1.00 95.44 176 ASP A N 1
ATOM 1400 C CA . ASP A 1 176 ? 6.189 -11.758 8.292 1.00 95.44 176 ASP A CA 1
ATOM 1401 C C . ASP A 1 176 ? 6.881 -11.838 9.653 1.00 95.44 176 ASP A C 1
ATOM 1403 O O . ASP A 1 176 ? 8.106 -11.728 9.776 1.00 95.44 176 ASP A O 1
ATOM 1407 N N . LYS A 1 177 ? 6.077 -12.100 10.690 1.00 93.25 177 LYS A N 1
ATOM 1408 C CA . LYS A 1 177 ? 6.550 -12.260 12.072 1.00 93.25 177 LYS A CA 1
ATOM 1409 C C . LYS A 1 177 ? 7.642 -13.324 12.215 1.00 93.25 177 LYS A C 1
ATOM 1411 O O . LYS A 1 177 ? 8.520 -13.183 13.060 1.00 93.25 177 LYS A O 1
ATOM 1416 N N . LYS A 1 178 ? 7.604 -14.400 11.421 1.00 93.12 178 LYS A N 1
ATOM 1417 C CA . LYS A 1 178 ? 8.576 -15.498 11.527 1.00 93.12 178 LYS A CA 1
ATOM 1418 C C . LYS A 1 178 ? 9.915 -15.112 10.907 1.00 93.12 178 LYS A C 1
ATOM 1420 O O . LYS A 1 178 ? 10.960 -15.442 11.461 1.00 93.12 178 LYS A O 1
ATOM 1425 N N . ALA A 1 179 ? 9.887 -14.455 9.752 1.00 93.19 179 ALA A N 1
ATOM 1426 C CA . ALA A 1 179 ? 11.093 -13.985 9.073 1.00 93.19 179 ALA A CA 1
ATOM 1427 C C . ALA A 1 179 ? 11.630 -12.659 9.644 1.00 93.19 179 ALA A C 1
ATOM 1429 O O . ALA A 1 179 ? 12.759 -12.273 9.317 1.00 93.19 179 ALA A O 1
ATOM 1430 N N . ASN A 1 180 ? 10.837 -11.995 10.493 1.00 94.62 180 ASN A N 1
ATOM 1431 C CA . ASN A 1 180 ? 11.089 -10.673 11.054 1.00 94.62 180 ASN A CA 1
ATOM 1432 C C . ASN A 1 180 ? 11.425 -9.658 9.948 1.00 94.62 180 ASN A C 1
ATOM 1434 O O . ASN A 1 180 ? 12.469 -9.001 9.961 1.00 94.62 180 ASN A O 1
ATOM 1438 N N . CYS A 1 181 ? 10.578 -9.621 8.921 1.00 96.88 181 CYS A N 1
ATOM 1439 C CA . CYS A 1 181 ? 10.706 -8.721 7.785 1.00 96.88 181 CYS A CA 1
ATOM 1440 C C . CYS A 1 181 ? 9.342 -8.399 7.183 1.00 96.88 181 CYS A C 1
ATOM 1442 O O . CYS A 1 181 ? 8.404 -9.184 7.295 1.00 96.88 181 CYS A O 1
ATOM 1444 N N . TYR A 1 182 ? 9.280 -7.300 6.451 1.00 98.00 182 TYR A N 1
ATOM 1445 C CA . TYR A 1 182 ? 8.195 -7.027 5.528 1.00 98.00 182 TYR A CA 1
ATOM 1446 C C . TYR A 1 182 ? 8.529 -7.646 4.173 1.00 98.00 182 TYR A C 1
ATOM 1448 O O . TYR A 1 182 ? 9.682 -7.658 3.732 1.00 98.00 182 TYR A O 1
ATOM 1456 N N . TRP A 1 183 ? 7.519 -8.174 3.510 1.00 98.06 183 TRP A N 1
ATOM 1457 C CA . TRP A 1 183 ? 7.544 -8.438 2.080 1.00 98.06 183 TRP A CA 1
ATOM 1458 C C . TRP A 1 183 ? 6.889 -7.259 1.384 1.00 98.06 183 TRP A C 1
ATOM 1460 O O . TRP A 1 183 ? 5.918 -6.745 1.917 1.00 98.06 183 TRP A O 1
ATOM 1470 N N . GLY A 1 184 ? 7.407 -6.823 0.242 1.00 97.75 184 GLY A N 1
ATOM 1471 C CA . GLY A 1 184 ? 6.832 -5.705 -0.501 1.00 97.75 184 GLY A CA 1
ATOM 1472 C C . GLY A 1 184 ? 6.689 -6.021 -1.979 1.00 97.75 184 GLY A C 1
ATOM 1473 O O . GLY A 1 184 ? 7.524 -6.741 -2.540 1.00 97.75 184 GLY A O 1
ATOM 1474 N N . ILE A 1 185 ? 5.654 -5.471 -2.607 1.00 97.81 185 ILE A N 1
ATOM 1475 C CA . ILE A 1 185 ? 5.578 -5.381 -4.065 1.00 97.81 185 ILE A CA 1
ATOM 1476 C C . ILE A 1 185 ? 6.450 -4.209 -4.482 1.00 97.81 185 ILE A C 1
ATOM 1478 O O . ILE A 1 185 ? 6.285 -3.105 -3.978 1.00 97.81 185 ILE A O 1
ATOM 1482 N N . ASN A 1 186 ? 7.390 -4.451 -5.393 1.00 97.31 186 ASN A N 1
ATOM 1483 C CA . ASN A 1 186 ? 8.200 -3.400 -5.978 1.00 97.31 186 ASN A CA 1
ATOM 1484 C C . ASN A 1 186 ? 7.930 -3.305 -7.478 1.00 97.31 186 ASN A C 1
ATOM 1486 O O . ASN A 1 186 ? 8.343 -4.183 -8.245 1.00 97.31 186 ASN A O 1
ATOM 1490 N N . TYR A 1 187 ? 7.203 -2.259 -7.868 1.00 95.12 187 TYR A N 1
ATOM 1491 C CA . TYR A 1 187 ? 6.566 -2.156 -9.173 1.00 95.12 187 TYR A CA 1
ATOM 1492 C C . TYR A 1 187 ? 6.999 -0.906 -9.942 1.00 95.12 187 TYR A C 1
ATOM 1494 O O . TYR A 1 187 ? 6.859 0.227 -9.489 1.00 95.12 187 TYR A O 1
ATOM 1502 N N . PHE A 1 188 ? 7.500 -1.114 -11.155 1.00 94.06 188 PHE A N 1
ATOM 1503 C CA . PHE A 1 188 ? 7.735 -0.069 -12.136 1.00 94.06 188 PHE A CA 1
ATOM 1504 C C . PHE A 1 188 ? 6.638 -0.093 -13.195 1.00 94.06 188 PHE A C 1
ATOM 1506 O O . PHE A 1 188 ? 6.505 -1.076 -13.929 1.00 94.06 188 PHE A O 1
ATOM 1513 N N . TYR A 1 189 ? 5.910 1.015 -13.324 1.00 89.88 189 TYR A N 1
ATOM 1514 C CA . TYR A 1 189 ? 5.003 1.240 -14.439 1.00 89.88 189 TYR A CA 1
ATOM 1515 C C . TYR A 1 189 ? 5.690 2.073 -15.516 1.00 89.88 189 TYR A C 1
ATOM 1517 O O . TYR A 1 189 ? 6.233 3.142 -15.260 1.00 89.88 189 TYR A O 1
ATOM 1525 N N . GLN A 1 190 ? 5.640 1.589 -16.753 1.00 86.75 190 GLN A N 1
ATOM 1526 C CA . GLN A 1 190 ? 6.265 2.237 -17.912 1.00 86.75 190 GLN A CA 1
ATOM 1527 C C . GLN A 1 190 ? 5.629 3.569 -18.346 1.00 86.75 190 GLN A C 1
ATOM 1529 O O . GLN A 1 190 ? 6.021 4.098 -19.389 1.00 86.75 190 GLN A O 1
ATOM 1534 N N . GLY A 1 191 ? 4.622 4.061 -17.617 1.00 83.12 191 GLY A N 1
ATOM 1535 C CA . GLY A 1 191 ? 3.828 5.240 -17.948 1.00 83.12 191 GLY A CA 1
ATOM 1536 C C . GLY A 1 191 ? 4.640 6.473 -18.365 1.00 83.12 191 GLY A C 1
ATOM 1537 O O . GLY A 1 191 ? 5.856 6.593 -18.158 1.00 83.12 191 GLY A O 1
ATOM 1538 N N . GLY A 1 192 ? 3.950 7.395 -19.033 1.00 83.69 192 GLY A N 1
ATOM 1539 C CA . GLY A 1 192 ? 4.486 8.699 -19.426 1.00 83.69 192 GLY A CA 1
ATOM 1540 C C . GLY A 1 192 ? 4.037 9.808 -18.474 1.00 83.69 192 GLY A C 1
ATOM 1541 O O . GLY A 1 192 ? 3.384 9.555 -17.472 1.00 83.69 192 GLY A O 1
ATOM 1542 N N . GLY A 1 193 ? 4.351 11.063 -18.804 1.00 86.38 193 GLY A N 1
ATOM 1543 C CA . GLY A 1 193 ? 3.893 12.209 -18.011 1.00 86.38 193 GLY A CA 1
ATOM 1544 C C . GLY A 1 193 ? 4.417 12.181 -16.570 1.00 86.38 193 GLY A C 1
ATOM 1545 O O . GLY A 1 193 ? 5.630 12.117 -16.363 1.00 86.38 193 GLY A O 1
ATOM 1546 N N . GLY A 1 194 ? 3.511 12.241 -15.590 1.00 83.81 194 GLY A N 1
ATOM 1547 C CA . GLY A 1 194 ? 3.859 12.239 -14.164 1.00 83.81 194 GLY A CA 1
ATOM 1548 C C . GLY A 1 194 ? 4.611 10.980 -13.725 1.00 83.81 194 GLY A C 1
ATOM 1549 O O . GLY A 1 194 ? 5.583 11.089 -12.984 1.00 83.81 194 GLY A O 1
ATOM 1550 N N . ASP A 1 195 ? 4.281 9.819 -14.302 1.00 86.50 195 ASP A N 1
ATOM 1551 C CA . ASP A 1 195 ? 4.909 8.525 -13.981 1.00 86.50 195 ASP A CA 1
ATOM 1552 C C . ASP A 1 195 ? 6.405 8.463 -14.316 1.00 86.50 195 ASP A C 1
ATOM 1554 O O . ASP A 1 195 ? 7.130 7.566 -13.880 1.00 86.50 195 ASP A O 1
ATOM 1558 N N . THR A 1 196 ? 6.912 9.417 -15.101 1.00 89.25 196 THR A N 1
ATOM 1559 C CA . THR A 1 196 ? 8.342 9.470 -15.421 1.00 89.25 196 THR A CA 1
ATOM 1560 C C . THR A 1 196 ? 9.220 9.693 -14.192 1.00 89.25 196 THR A C 1
ATOM 1562 O O . THR A 1 196 ? 10.404 9.361 -14.247 1.00 89.25 196 THR A O 1
ATOM 1565 N N . ILE A 1 197 ? 8.646 10.165 -13.079 1.00 88.88 197 ILE A N 1
ATOM 1566 C CA . ILE A 1 197 ? 9.346 10.355 -11.806 1.00 88.88 197 ILE A CA 1
ATOM 1567 C C . ILE A 1 197 ? 9.875 9.048 -11.200 1.00 88.88 197 ILE A C 1
ATOM 1569 O O . ILE A 1 197 ? 10.898 9.069 -10.523 1.00 88.88 197 ILE A O 1
ATOM 1573 N N . TYR A 1 198 ? 9.234 7.906 -11.475 1.00 90.94 198 TYR A N 1
ATOM 1574 C CA . TYR A 1 198 ? 9.638 6.606 -10.924 1.00 90.94 198 TYR A CA 1
ATOM 1575 C C . TYR A 1 198 ? 10.774 5.935 -11.708 1.00 90.94 198 TYR A C 1
ATOM 1577 O O . TYR A 1 198 ? 11.180 4.814 -11.384 1.00 90.94 198 TYR A O 1
ATOM 1585 N N . ARG A 1 199 ? 11.272 6.579 -12.769 1.00 92.12 199 ARG A N 1
ATOM 1586 C CA . ARG A 1 199 ? 12.373 6.058 -13.581 1.00 92.12 199 ARG A CA 1
ATOM 1587 C C . ARG A 1 199 ? 13.692 6.293 -12.864 1.00 92.12 199 ARG A C 1
ATOM 1589 O O . ARG A 1 199 ? 14.012 7.411 -12.471 1.00 92.12 199 ARG A O 1
ATOM 1596 N N . VAL A 1 200 ? 14.486 5.236 -12.749 1.00 93.50 200 VAL A N 1
ATOM 1597 C CA . VAL A 1 200 ? 15.855 5.356 -12.241 1.00 93.50 200 VAL A CA 1
ATOM 1598 C C . VAL A 1 200 ? 16.791 5.889 -13.340 1.00 93.50 200 VAL A C 1
ATOM 1600 O O . VAL A 1 200 ? 16.532 5.650 -14.524 1.00 93.50 200 VAL A O 1
ATOM 1603 N N . PRO A 1 201 ? 17.867 6.618 -12.994 1.00 92.50 201 PRO A N 1
ATOM 1604 C CA . PRO A 1 201 ? 18.828 7.118 -13.979 1.00 92.50 201 PRO A CA 1
ATOM 1605 C C . PRO A 1 201 ? 19.635 5.980 -14.630 1.00 92.50 201 PRO A C 1
ATOM 1607 O O . PRO A 1 201 ? 19.729 4.886 -14.082 1.00 92.50 201 PRO A O 1
ATOM 1610 N N . GLU A 1 202 ? 20.255 6.240 -15.786 1.00 91.12 202 GLU A N 1
ATOM 1611 C CA . GLU A 1 202 ? 21.010 5.241 -16.576 1.00 91.12 202 GLU A CA 1
ATOM 1612 C C . GLU A 1 202 ? 22.143 4.548 -15.813 1.00 91.12 202 GLU A C 1
ATOM 1614 O O . GLU A 1 202 ? 22.460 3.386 -16.066 1.00 91.12 202 GLU A O 1
ATOM 1619 N N . ASN A 1 203 ? 22.756 5.258 -14.870 1.00 92.44 203 ASN A N 1
ATOM 1620 C CA . ASN A 1 203 ? 23.827 4.737 -14.030 1.00 92.44 203 ASN A CA 1
ATOM 1621 C C . ASN A 1 203 ? 23.320 3.947 -12.810 1.00 92.44 203 ASN A C 1
ATOM 1623 O O . ASN A 1 203 ? 24.141 3.429 -12.051 1.00 92.44 203 ASN A O 1
ATOM 1627 N N . ASP A 1 204 ? 22.004 3.855 -12.596 1.00 93.88 204 ASP A N 1
ATOM 1628 C CA . ASP A 1 204 ? 21.437 3.053 -11.518 1.00 93.88 204 ASP A CA 1
ATOM 1629 C C . ASP A 1 204 ? 21.495 1.553 -11.864 1.00 93.88 204 ASP A C 1
ATOM 1631 O O . ASP A 1 204 ? 21.108 1.157 -12.969 1.00 93.88 204 ASP A O 1
ATOM 1635 N N . PRO A 1 205 ? 21.892 0.675 -10.925 1.00 92.25 205 PRO A N 1
ATOM 1636 C CA . PRO A 1 205 ? 21.910 -0.773 -11.148 1.00 92.25 205 PRO A CA 1
ATOM 1637 C C . PRO A 1 205 ? 20.566 -1.369 -11.606 1.00 92.25 205 PRO A C 1
ATOM 1639 O O . PRO A 1 205 ? 20.536 -2.417 -12.252 1.00 92.25 205 PRO A O 1
ATOM 1642 N N . ASN A 1 206 ? 19.448 -0.716 -11.284 1.00 92.75 206 ASN A N 1
ATOM 1643 C CA . ASN A 1 206 ? 18.095 -1.146 -11.618 1.00 92.75 206 ASN A CA 1
ATOM 1644 C C . ASN A 1 206 ? 17.614 -0.627 -12.980 1.00 92.75 206 ASN A C 1
ATOM 1646 O O . ASN A 1 206 ? 16.548 -1.048 -13.429 1.00 92.75 206 ASN A O 1
ATOM 1650 N N . TYR A 1 207 ? 18.380 0.232 -13.665 1.00 91.50 207 TYR A N 1
ATOM 1651 C CA . TYR A 1 207 ? 18.003 0.781 -14.972 1.00 91.50 207 TYR A CA 1
ATOM 1652 C C . TYR A 1 207 ? 17.680 -0.324 -15.979 1.00 91.50 207 TYR A C 1
ATOM 1654 O O . TYR A 1 207 ? 16.668 -0.280 -16.679 1.00 91.50 207 TYR A O 1
ATOM 1662 N N . SER A 1 208 ? 18.486 -1.388 -15.980 1.00 89.50 208 SER A N 1
ATOM 1663 C CA . SER A 1 208 ? 18.287 -2.531 -16.870 1.00 89.50 208 SER A CA 1
ATOM 1664 C C . SER A 1 208 ? 16.931 -3.225 -16.689 1.00 89.50 208 SER A C 1
ATOM 1666 O O . SER A 1 208 ? 16.423 -3.778 -17.657 1.00 89.50 208 SER A O 1
ATOM 1668 N N . PHE A 1 209 ? 16.276 -3.160 -15.523 1.00 89.56 209 PHE A N 1
ATOM 1669 C CA . PHE A 1 209 ? 14.953 -3.774 -15.344 1.00 89.56 209 PHE A CA 1
ATOM 1670 C C . PHE A 1 209 ? 13.863 -3.070 -16.163 1.00 89.56 209 PHE A C 1
ATOM 1672 O O . PHE A 1 209 ? 12.965 -3.740 -16.678 1.00 89.56 209 PHE A O 1
ATOM 1679 N N . MET A 1 210 ? 13.990 -1.754 -16.372 1.00 89.19 210 MET A N 1
ATOM 1680 C CA . MET A 1 210 ? 13.082 -0.981 -17.230 1.00 89.19 210 MET A CA 1
ATOM 1681 C C . MET A 1 210 ? 13.329 -1.241 -18.723 1.00 89.19 210 MET A C 1
ATOM 1683 O O . MET A 1 210 ? 12.439 -1.006 -19.534 1.00 89.19 210 MET A O 1
ATOM 1687 N N . HIS A 1 211 ? 14.523 -1.727 -19.086 1.00 81.00 211 HIS A N 1
ATOM 1688 C CA . HIS A 1 211 ? 15.029 -1.748 -20.465 1.00 81.00 211 HIS A CA 1
ATOM 1689 C C . HIS A 1 211 ? 15.475 -3.128 -20.975 1.00 81.00 211 HIS A C 1
ATOM 1691 O O . HIS A 1 211 ? 15.933 -3.246 -22.112 1.00 81.00 211 HIS A O 1
ATOM 1697 N N . ALA A 1 212 ? 15.395 -4.178 -20.156 1.00 61.69 212 ALA A N 1
ATOM 1698 C CA . ALA A 1 212 ? 16.042 -5.447 -20.470 1.00 61.69 212 ALA A CA 1
ATOM 1699 C C . ALA A 1 212 ? 15.489 -6.076 -21.766 1.00 61.69 212 ALA A C 1
ATOM 1701 O O . ALA A 1 212 ? 14.275 -6.056 -22.003 1.00 61.69 212 ALA A O 1
ATOM 1702 N N . PRO A 1 213 ? 16.366 -6.660 -22.607 1.00 51.31 213 PRO A N 1
ATOM 1703 C CA . PRO A 1 213 ? 15.973 -7.227 -23.888 1.00 51.31 213 PRO A CA 1
ATOM 1704 C C . PRO A 1 213 ? 14.969 -8.371 -23.705 1.00 51.31 213 PRO A C 1
ATOM 1706 O O . PRO A 1 213 ? 14.966 -9.094 -22.705 1.00 51.31 213 PRO A O 1
ATOM 1709 N N . TYR A 1 214 ? 14.072 -8.512 -24.679 1.00 48.06 214 TYR A N 1
ATOM 1710 C CA . TYR A 1 214 ? 13.098 -9.597 -24.728 1.00 48.06 214 TYR A CA 1
ATOM 1711 C C . TYR A 1 214 ? 13.817 -10.950 -24.797 1.00 48.06 214 TYR A C 1
ATOM 1713 O O . TYR A 1 214 ? 14.534 -11.215 -25.759 1.00 48.06 214 TYR A O 1
ATOM 1721 N N . VAL A 1 215 ? 13.576 -11.840 -23.828 1.00 44.47 215 VAL A N 1
ATOM 1722 C CA . VAL A 1 215 ? 13.867 -13.266 -24.021 1.00 44.47 215 VAL A CA 1
ATOM 1723 C C . VAL A 1 215 ? 12.732 -13.831 -24.865 1.00 44.47 215 VAL A C 1
ATOM 1725 O O . VAL A 1 215 ? 11.676 -14.203 -24.363 1.00 44.47 215 VAL A O 1
ATOM 1728 N N . THR A 1 216 ? 12.936 -13.859 -26.177 1.00 40.16 216 THR A N 1
ATOM 1729 C CA . THR A 1 216 ? 12.102 -14.587 -27.137 1.00 40.16 216 THR A CA 1
ATOM 1730 C C . THR A 1 216 ? 12.414 -16.085 -27.084 1.00 40.16 216 THR A C 1
ATOM 1732 O O . THR A 1 216 ? 12.647 -16.702 -28.119 1.00 40.16 216 THR A O 1
ATOM 1735 N N . SER A 1 217 ? 12.445 -16.719 -25.906 1.00 39.41 217 SER A N 1
ATOM 1736 C CA . SER A 1 217 ? 12.452 -18.182 -25.899 1.00 39.41 217 SER A CA 1
ATOM 1737 C C . SER A 1 217 ? 11.032 -18.649 -26.208 1.00 39.41 217 SER A C 1
ATOM 1739 O O . SER A 1 217 ? 10.101 -18.545 -25.409 1.00 39.41 217 SER A O 1
ATOM 1741 N N . SER A 1 218 ? 10.876 -19.144 -27.431 1.00 40.47 218 SER A N 1
ATOM 1742 C CA . SER A 1 218 ? 9.697 -19.800 -28.001 1.00 40.47 218 SER A CA 1
ATOM 1743 C C . SER A 1 218 ? 9.076 -20.901 -27.135 1.00 40.47 218 SER A C 1
ATOM 1745 O O . SER A 1 218 ? 7.985 -21.370 -27.450 1.00 40.47 218 SER A O 1
ATOM 1747 N N . ASP A 1 219 ? 9.741 -21.302 -26.056 1.00 38.47 219 ASP A N 1
ATOM 1748 C CA . ASP A 1 219 ? 9.435 -22.510 -25.299 1.00 38.47 219 ASP A CA 1
ATOM 1749 C C . ASP A 1 219 ? 8.556 -22.239 -24.069 1.00 38.47 219 ASP A C 1
ATOM 1751 O O . ASP A 1 219 ? 7.976 -23.167 -23.508 1.00 38.47 219 ASP A O 1
ATOM 1755 N N . ALA A 1 220 ? 8.388 -20.972 -23.670 1.00 41.56 220 ALA A N 1
ATOM 1756 C CA . ALA A 1 220 ? 7.617 -20.615 -22.477 1.00 41.56 220 ALA A CA 1
ATOM 1757 C C . ALA A 1 220 ? 6.103 -20.431 -22.718 1.00 41.56 220 ALA A C 1
ATOM 1759 O O . ALA A 1 220 ? 5.359 -20.291 -21.750 1.00 41.56 220 ALA A O 1
ATOM 1760 N N . PHE A 1 221 ? 5.612 -20.413 -23.967 1.00 45.28 221 PHE A N 1
ATOM 1761 C CA . PHE A 1 221 ? 4.226 -20.005 -24.256 1.00 45.28 221 PHE A CA 1
ATOM 1762 C C . PHE A 1 221 ? 3.480 -20.933 -25.229 1.00 45.28 221 PHE A C 1
ATOM 1764 O O . PHE A 1 221 ? 3.627 -20.846 -26.446 1.00 45.28 221 PHE A O 1
ATOM 1771 N N . LYS A 1 222 ? 2.561 -21.746 -24.685 1.00 44.38 222 LYS A N 1
ATOM 1772 C CA . LYS A 1 222 ? 1.471 -22.426 -25.421 1.00 44.38 222 LYS A CA 1
ATOM 1773 C C . LYS A 1 222 ? 0.183 -21.574 -25.455 1.00 44.38 222 LYS A C 1
ATOM 1775 O O . LYS A 1 222 ? -0.913 -22.094 -25.277 1.00 44.38 222 LYS A O 1
ATOM 1780 N N . GLY A 1 223 ? 0.309 -20.255 -25.624 1.00 52.31 223 GLY A N 1
ATOM 1781 C CA . GLY A 1 223 ? -0.811 -19.301 -25.673 1.00 52.31 223 GLY A CA 1
ATOM 1782 C C . GLY A 1 223 ? -0.900 -18.561 -27.011 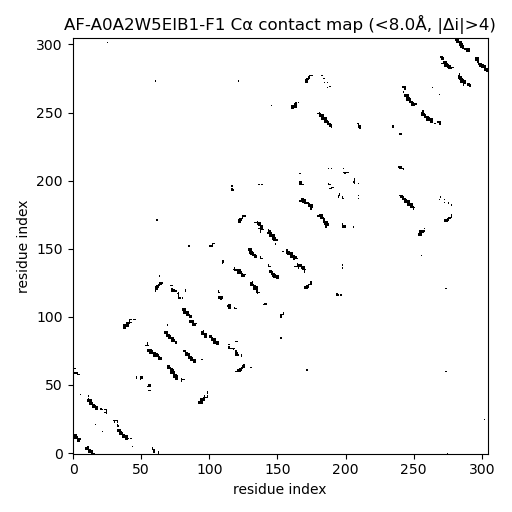1.00 52.31 223 GLY A C 1
ATOM 1783 O O . GLY A 1 223 ? 0.085 -18.470 -27.742 1.00 52.31 223 GLY A O 1
ATOM 1784 N N . ASN A 1 224 ? -2.087 -18.038 -27.341 1.00 47.84 224 ASN A N 1
ATOM 1785 C CA . ASN A 1 224 ? -2.396 -17.425 -28.639 1.00 47.84 224 ASN A CA 1
ATOM 1786 C C . ASN A 1 224 ? -1.529 -16.173 -28.925 1.00 47.84 224 ASN A C 1
ATOM 1788 O O . ASN A 1 224 ? -1.741 -15.104 -28.336 1.00 47.84 224 ASN A O 1
ATOM 1792 N N . LYS A 1 225 ? -0.562 -16.334 -29.842 1.00 49.72 225 LYS A N 1
ATOM 1793 C CA . LYS A 1 225 ? 0.500 -15.376 -30.208 1.00 49.72 225 LYS A CA 1
ATOM 1794 C C . LYS A 1 225 ? -0.023 -13.988 -30.612 1.00 49.72 225 LYS A C 1
ATOM 1796 O O . LYS A 1 225 ? 0.588 -12.979 -30.263 1.00 49.72 225 LYS A O 1
ATOM 1801 N N . ASP A 1 226 ? -1.194 -13.915 -31.239 1.00 47.53 226 ASP A N 1
ATOM 1802 C CA . ASP A 1 226 ? -1.722 -12.673 -31.826 1.00 47.53 226 ASP A CA 1
ATOM 1803 C C . ASP A 1 226 ? -2.153 -11.626 -30.796 1.00 47.53 226 ASP A C 1
ATOM 1805 O O . ASP A 1 226 ? -2.042 -10.416 -31.012 1.00 47.53 226 ASP A O 1
ATOM 1809 N N . SER A 1 227 ? -2.642 -12.077 -29.641 1.00 49.34 227 SER A N 1
ATOM 1810 C CA . SER A 1 227 ? -3.165 -11.173 -28.617 1.00 49.34 227 SER A CA 1
ATOM 1811 C C . SER A 1 227 ? -2.050 -10.506 -27.802 1.00 49.34 227 SER A C 1
ATOM 1813 O O . SER A 1 227 ? -2.263 -9.441 -27.223 1.00 49.34 227 SER A O 1
ATOM 1815 N N . LEU A 1 228 ? -0.868 -11.121 -27.747 1.00 46.28 228 LEU A N 1
ATOM 1816 C CA . LEU A 1 228 ? 0.335 -10.566 -27.129 1.00 46.28 228 LEU A CA 1
ATOM 1817 C C . LEU A 1 228 ? 1.052 -9.628 -28.110 1.00 46.28 228 LEU A C 1
ATOM 1819 O O . LEU A 1 228 ? 1.463 -8.540 -27.721 1.00 46.28 228 LEU A O 1
ATOM 1823 N N . GLN A 1 229 ? 1.064 -9.960 -29.406 1.00 43.59 229 GLN A N 1
ATOM 1824 C CA . GLN A 1 229 ? 1.701 -9.156 -30.456 1.00 43.59 229 GLN A CA 1
ATOM 1825 C C . GLN A 1 229 ? 1.111 -7.759 -30.661 1.00 43.59 229 GLN A C 1
ATOM 1827 O O . GLN A 1 229 ? 1.838 -6.828 -31.021 1.00 43.59 229 GLN A O 1
ATOM 1832 N N . LYS A 1 230 ? -0.179 -7.583 -30.360 1.00 45.69 230 LYS A N 1
ATOM 1833 C CA . LYS A 1 230 ? -0.832 -6.266 -30.357 1.00 45.69 230 LYS A CA 1
ATOM 1834 C C . LYS A 1 230 ? -0.550 -5.445 -2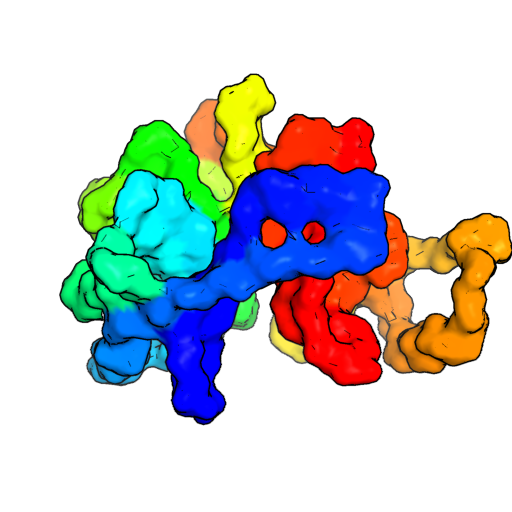9.099 1.00 45.69 230 LYS A C 1
ATOM 1836 O O . LYS A 1 230 ? -0.404 -4.236 -29.224 1.00 45.69 230 LYS A O 1
ATOM 1841 N N . ALA A 1 231 ? -0.399 -6.078 -27.932 1.00 47.41 231 ALA A N 1
ATOM 1842 C CA . ALA A 1 231 ? 0.136 -5.390 -26.756 1.00 47.41 231 ALA A CA 1
ATOM 1843 C C . ALA A 1 231 ? 1.597 -4.968 -27.014 1.00 47.41 231 ALA A C 1
ATOM 1845 O O . ALA A 1 231 ? 1.971 -3.845 -26.718 1.00 47.41 231 ALA A O 1
ATOM 1846 N N . TYR A 1 232 ? 2.398 -5.808 -27.682 1.00 50.28 232 TYR A N 1
ATOM 1847 C CA . TYR A 1 232 ? 3.804 -5.529 -28.002 1.00 50.28 232 TYR A CA 1
ATOM 1848 C C . TYR A 1 232 ? 4.044 -4.302 -28.907 1.00 50.28 232 TYR A C 1
ATOM 1850 O O . TYR A 1 232 ? 5.073 -3.645 -28.761 1.00 50.28 232 TYR A O 1
ATOM 1858 N N . HIS A 1 233 ? 3.126 -3.951 -29.817 1.00 44.72 233 HIS A N 1
ATOM 1859 C CA . HIS A 1 233 ? 3.360 -2.869 -30.791 1.00 44.72 233 HIS A CA 1
ATOM 1860 C C . HIS A 1 233 ? 3.206 -1.444 -30.232 1.00 44.72 233 HIS A C 1
ATOM 1862 O O . HIS A 1 233 ? 3.791 -0.519 -30.795 1.00 44.72 233 HIS A O 1
ATOM 1868 N N . SER A 1 234 ? 2.476 -1.231 -29.131 1.00 44.69 234 SER A N 1
ATOM 1869 C CA . SER A 1 234 ? 2.347 0.110 -28.535 1.00 44.69 234 SER A CA 1
ATOM 1870 C C . SER A 1 234 ? 3.568 0.531 -27.708 1.00 44.69 234 SER A C 1
ATOM 1872 O O . SER A 1 234 ? 3.786 1.725 -27.522 1.00 44.69 234 SER A O 1
ATOM 1874 N N . TYR A 1 235 ? 4.387 -0.422 -27.249 1.00 47.81 235 TYR A N 1
ATOM 1875 C CA . TYR A 1 235 ? 5.516 -0.175 -26.333 1.00 47.81 235 TYR A CA 1
ATOM 1876 C C . TYR A 1 235 ? 6.874 -0.002 -27.039 1.00 47.81 235 TYR A C 1
ATOM 1878 O O . TYR A 1 235 ? 7.849 0.444 -26.438 1.00 47.81 235 TYR A O 1
ATOM 1886 N N . ALA A 1 236 ? 6.937 -0.284 -28.343 1.00 46.47 236 ALA A N 1
ATOM 1887 C CA . ALA A 1 236 ? 8.167 -0.281 -29.136 1.00 46.47 236 ALA A CA 1
ATOM 1888 C C . ALA A 1 236 ? 8.783 1.113 -29.397 1.00 46.47 236 ALA A C 1
ATOM 1890 O O . ALA A 1 236 ? 9.875 1.196 -29.949 1.00 46.47 236 ALA A O 1
ATOM 1891 N N . LYS A 1 237 ? 8.124 2.220 -29.018 1.00 47.94 237 LYS A N 1
ATOM 1892 C CA . LYS A 1 237 ? 8.648 3.577 -29.272 1.00 47.94 237 LYS A CA 1
ATOM 1893 C C . LYS A 1 237 ? 9.631 4.107 -28.218 1.00 47.94 237 LYS A C 1
ATOM 1895 O O . LYS A 1 237 ? 10.308 5.084 -28.517 1.00 47.94 237 LYS A O 1
ATOM 1900 N N . ALA A 1 238 ? 9.731 3.498 -27.029 1.00 55.47 238 ALA A N 1
ATOM 1901 C CA . ALA A 1 238 ? 10.571 4.018 -25.936 1.00 55.47 238 ALA A CA 1
ATOM 1902 C 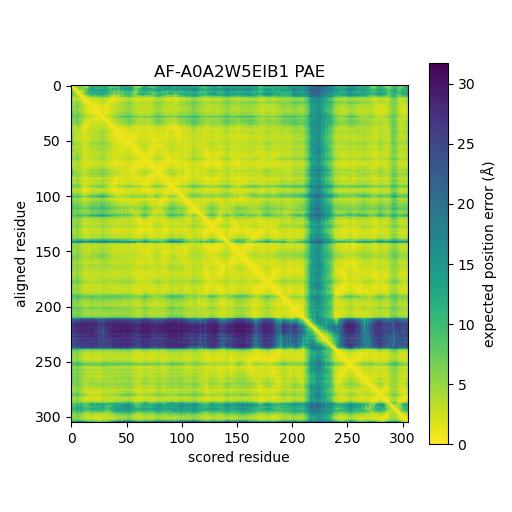C . ALA A 1 238 ? 11.573 3.014 -25.331 1.00 55.47 238 ALA A C 1
ATOM 1904 O O . ALA A 1 238 ? 12.355 3.411 -24.475 1.00 55.47 238 ALA A O 1
ATOM 1905 N N . ASN A 1 239 ? 11.568 1.735 -25.736 1.00 75.44 239 ASN A N 1
ATOM 1906 C CA . ASN A 1 239 ? 12.376 0.666 -25.112 1.00 75.44 239 ASN A CA 1
ATOM 1907 C C . ASN A 1 239 ? 12.226 0.562 -23.577 1.00 75.44 239 ASN A C 1
ATOM 1909 O O . ASN A 1 239 ? 13.108 0.019 -22.919 1.00 75.44 239 ASN A O 1
ATOM 1913 N N . ILE A 1 240 ? 11.132 1.075 -23.009 1.00 82.56 240 ILE A N 1
ATOM 1914 C CA . ILE A 1 240 ? 10.802 1.002 -21.580 1.00 82.56 240 ILE A CA 1
ATOM 1915 C C . ILE A 1 240 ? 9.653 0.008 -21.418 1.00 82.56 240 ILE A C 1
ATOM 1917 O O . ILE A 1 240 ? 8.720 0.022 -22.221 1.00 82.56 240 ILE A O 1
ATOM 1921 N N . ARG A 1 241 ? 9.710 -0.841 -20.390 1.00 84.69 241 ARG A N 1
ATOM 1922 C CA . ARG A 1 241 ? 8.653 -1.798 -20.039 1.00 84.69 241 ARG A CA 1
ATOM 1923 C C . ARG A 1 241 ? 8.365 -1.797 -18.547 1.00 84.69 241 ARG A C 1
ATOM 1925 O O . ARG A 1 241 ? 9.271 -1.554 -17.755 1.00 84.69 241 ARG A O 1
ATOM 1932 N N . SER A 1 242 ? 7.130 -2.129 -18.174 1.00 90.19 242 SER A N 1
ATOM 1933 C CA . SER A 1 242 ? 6.790 -2.357 -16.771 1.00 90.19 242 SER A CA 1
ATOM 1934 C C . SER A 1 242 ? 7.560 -3.559 -16.217 1.00 90.19 242 SER A C 1
ATOM 1936 O O . SER A 1 242 ? 7.879 -4.498 -16.953 1.00 90.19 242 SER A O 1
ATOM 1938 N N . TYR A 1 243 ? 7.846 -3.538 -14.920 1.00 92.50 243 TYR A N 1
ATOM 1939 C CA . TYR A 1 243 ? 8.583 -4.588 -14.224 1.00 92.50 243 TYR A CA 1
ATOM 1940 C C . TYR A 1 243 ? 8.072 -4.718 -12.796 1.00 92.50 243 TYR A C 1
ATOM 1942 O O . TYR A 1 243 ? 7.858 -3.712 -12.127 1.00 92.50 243 TYR A O 1
ATOM 1950 N N . CYS A 1 244 ? 7.904 -5.948 -12.318 1.00 93.75 244 CYS A N 1
ATOM 1951 C CA . CYS A 1 244 ? 7.436 -6.201 -10.963 1.00 93.75 244 CYS A CA 1
ATOM 1952 C C . CYS A 1 244 ? 8.256 -7.307 -10.302 1.00 93.75 244 CYS A C 1
ATOM 1954 O O . CYS A 1 244 ? 8.510 -8.359 -10.898 1.00 93.75 244 CYS A O 1
ATOM 1956 N N . ARG A 1 245 ? 8.611 -7.092 -9.037 1.00 95.56 245 ARG A N 1
ATOM 1957 C CA . ARG A 1 245 ? 9.270 -8.079 -8.180 1.00 95.56 245 ARG A CA 1
ATOM 1958 C C . ARG A 1 245 ? 8.705 -8.035 -6.767 1.00 95.56 245 ARG A C 1
ATOM 1960 O O . ARG A 1 245 ? 8.132 -7.037 -6.345 1.00 95.56 245 ARG A O 1
ATOM 1967 N N . ILE A 1 246 ? 8.945 -9.101 -6.021 1.00 97.38 246 ILE A N 1
ATOM 1968 C CA . ILE A 1 246 ? 8.835 -9.109 -4.568 1.00 97.38 246 ILE A CA 1
ATOM 1969 C C . ILE A 1 246 ? 10.190 -8.726 -3.976 1.00 97.38 246 ILE A C 1
ATOM 1971 O O . ILE A 1 246 ? 11.240 -9.240 -4.387 1.00 97.38 246 ILE A O 1
ATOM 1975 N N . VAL A 1 247 ? 10.163 -7.848 -2.980 1.00 97.94 247 VAL A N 1
ATOM 1976 C CA . VAL A 1 247 ? 11.320 -7.459 -2.169 1.00 97.94 247 VAL A CA 1
ATOM 1977 C C . VAL A 1 247 ? 11.121 -7.890 -0.719 1.00 97.94 247 VAL A C 1
ATOM 1979 O O . VAL A 1 247 ? 10.000 -8.017 -0.235 1.00 97.94 247 VAL A O 1
ATOM 1982 N N . GLN A 1 248 ? 12.223 -8.130 -0.015 1.00 98.06 248 GLN A N 1
ATOM 1983 C CA . GLN A 1 248 ? 12.236 -8.237 1.441 1.00 98.06 248 GLN A CA 1
ATOM 1984 C C . GLN A 1 248 ? 12.726 -6.910 2.011 1.00 98.06 248 GLN A C 1
ATOM 1986 O O . GLN A 1 248 ? 13.831 -6.496 1.672 1.00 98.06 248 GLN A O 1
ATOM 1991 N N . ILE A 1 249 ? 11.956 -6.303 2.908 1.00 98.38 249 ILE A N 1
ATOM 1992 C CA . ILE A 1 249 ? 12.286 -5.067 3.614 1.00 98.38 249 ILE A CA 1
ATOM 1993 C C . ILE A 1 249 ? 12.512 -5.399 5.097 1.00 98.38 249 ILE A C 1
ATOM 1995 O O . ILE A 1 249 ? 11.707 -6.078 5.735 1.00 98.38 249 ILE A O 1
ATOM 1999 N N . LYS A 1 250 ? 13.640 -4.970 5.660 1.00 97.81 250 LYS A N 1
ATOM 2000 C CA . LYS A 1 250 ? 14.053 -5.270 7.034 1.00 97.81 250 LYS A CA 1
ATOM 2001 C C . LYS A 1 250 ? 14.392 -4.012 7.801 1.00 97.81 250 LYS A C 1
ATOM 2003 O O . LYS A 1 250 ? 15.179 -3.196 7.332 1.00 97.81 250 LYS A O 1
ATOM 2008 N N . GLU A 1 251 ? 13.858 -3.939 9.009 1.00 96.25 251 GLU A N 1
ATOM 2009 C CA . GLU A 1 251 ? 14.247 -2.968 10.020 1.00 96.25 251 GLU A CA 1
ATOM 2010 C C . GLU A 1 251 ? 15.507 -3.469 10.746 1.00 96.25 251 GLU A C 1
ATOM 2012 O O . GLU A 1 251 ? 15.522 -4.575 11.294 1.00 96.25 251 GLU A O 1
ATOM 2017 N N . LYS A 1 252 ? 16.582 -2.683 10.724 1.00 93.38 252 LYS A N 1
ATOM 2018 C CA . LYS A 1 252 ? 17.824 -2.930 11.461 1.00 93.38 252 LYS A CA 1
ATOM 2019 C C . LYS A 1 252 ? 18.412 -1.592 11.900 1.00 93.38 252 LYS A C 1
ATOM 2021 O O . LYS A 1 252 ? 18.491 -0.674 11.093 1.00 93.38 252 LYS A O 1
ATOM 2026 N N . ASP A 1 253 ? 18.829 -1.490 13.160 1.00 92.50 253 ASP A N 1
ATOM 2027 C CA . ASP A 1 253 ? 19.475 -0.289 13.711 1.00 92.50 253 ASP A CA 1
ATOM 2028 C C . ASP A 1 253 ? 18.639 0.994 13.490 1.00 92.50 253 ASP A C 1
ATOM 2030 O O . ASP A 1 253 ? 19.164 2.040 13.113 1.00 92.50 253 ASP A O 1
ATOM 2034 N N . ASN A 1 254 ? 17.315 0.893 13.695 1.00 91.94 254 ASN A N 1
ATOM 2035 C CA . ASN A 1 254 ? 16.332 1.962 13.463 1.00 91.94 254 ASN A CA 1
ATOM 2036 C C . ASN A 1 254 ? 16.326 2.508 12.019 1.00 91.94 254 ASN A C 1
ATOM 2038 O O . ASN A 1 254 ? 16.138 3.701 11.780 1.00 91.94 254 ASN A O 1
ATOM 2042 N N . ARG A 1 255 ? 16.572 1.628 11.044 1.00 96.56 255 ARG A N 1
ATOM 2043 C CA . ARG A 1 255 ? 16.532 1.930 9.615 1.00 96.56 255 ARG A CA 1
ATOM 2044 C C . ARG A 1 255 ? 15.958 0.759 8.830 1.00 96.56 255 ARG A C 1
ATOM 2046 O O . ARG A 1 255 ? 16.247 -0.399 9.120 1.00 96.56 255 ARG A O 1
ATOM 2053 N N . PHE A 1 256 ? 15.208 1.057 7.781 1.00 98.00 256 PHE A N 1
ATOM 2054 C CA . PHE A 1 256 ? 14.751 0.072 6.816 1.00 98.00 256 PHE A CA 1
ATOM 2055 C C . PHE A 1 256 ? 15.742 -0.098 5.660 1.00 98.00 256 PHE A C 1
ATOM 2057 O O . PHE A 1 256 ? 16.238 0.869 5.079 1.00 98.00 256 PHE A O 1
ATOM 2064 N N . THR A 1 257 ? 16.005 -1.354 5.322 1.00 97.38 257 THR A N 1
ATOM 2065 C CA . THR A 1 257 ? 16.785 -1.800 4.159 1.00 97.38 257 THR A CA 1
ATOM 2066 C C . THR A 1 257 ? 15.934 -2.751 3.332 1.00 97.38 257 THR A C 1
ATOM 2068 O O . THR A 1 257 ? 15.009 -3.360 3.868 1.00 97.38 257 THR A O 1
ATOM 2071 N N . PHE A 1 258 ? 16.226 -2.915 2.052 1.00 96.94 258 PHE A N 1
ATOM 2072 C CA . PHE A 1 258 ? 15.546 -3.819 1.148 1.00 96.94 258 PHE A CA 1
ATOM 2073 C C . PHE A 1 258 ? 16.535 -4.742 0.432 1.00 96.94 258 PHE A C 1
ATOM 2075 O O . PHE A 1 258 ? 17.732 -4.499 0.310 1.00 96.94 258 PHE A O 1
ATOM 2082 N N . LYS A 1 259 ? 16.006 -5.852 -0.069 1.00 97.06 259 LYS A N 1
ATOM 2083 C CA . LYS A 1 259 ? 16.684 -6.691 -1.052 1.00 97.06 259 LYS A CA 1
ATOM 2084 C C . LYS A 1 259 ? 15.667 -7.321 -1.984 1.00 97.06 259 LYS A C 1
ATOM 2086 O O . LYS A 1 259 ? 14.573 -7.696 -1.557 1.00 97.06 259 LYS A O 1
ATOM 2091 N N . SER A 1 260 ? 16.051 -7.504 -3.240 1.00 96.06 260 SER A N 1
ATOM 2092 C CA . SER A 1 260 ? 15.265 -8.289 -4.188 1.00 96.06 260 SER A CA 1
ATOM 2093 C C . SER A 1 260 ? 15.105 -9.725 -3.693 1.00 96.06 260 SER A C 1
ATOM 2095 O O . SER A 1 260 ? 16.040 -10.315 -3.144 1.00 96.06 260 SER A O 1
ATOM 2097 N N . PHE A 1 261 ? 13.913 -10.288 -3.873 1.00 95.44 261 PHE A N 1
ATOM 2098 C CA . PHE A 1 261 ? 13.613 -11.655 -3.462 1.00 95.44 261 PHE A CA 1
ATOM 2099 C C . PHE A 1 261 ? 13.231 -12.564 -4.626 1.00 95.44 261 PHE A C 1
ATOM 2101 O O . PHE A 1 261 ? 13.745 -13.682 -4.704 1.00 95.44 261 PHE A O 1
ATOM 2108 N N . ALA A 1 262 ? 12.315 -12.121 -5.485 1.00 93.62 262 ALA A N 1
ATOM 2109 C CA . ALA A 1 262 ? 11.903 -12.855 -6.674 1.00 93.62 262 ALA A CA 1
ATOM 2110 C C . ALA A 1 262 ? 11.246 -11.909 -7.677 1.00 93.62 262 ALA A C 1
ATOM 2112 O O . ALA A 1 262 ? 10.400 -11.105 -7.292 1.00 93.62 262 ALA A O 1
ATOM 2113 N N . ASP A 1 263 ? 11.590 -12.047 -8.950 1.00 93.12 263 ASP A N 1
ATOM 2114 C CA . ASP A 1 263 ? 10.867 -11.378 -10.027 1.00 93.12 263 ASP A CA 1
ATOM 2115 C C . ASP A 1 263 ? 9.532 -12.086 -10.255 1.00 93.12 263 ASP A C 1
ATOM 2117 O O . ASP A 1 263 ? 9.444 -13.315 -10.158 1.00 93.12 263 ASP A O 1
ATOM 2121 N N . LEU A 1 264 ? 8.486 -11.328 -10.585 1.00 90.69 264 LEU A N 1
ATOM 2122 C CA 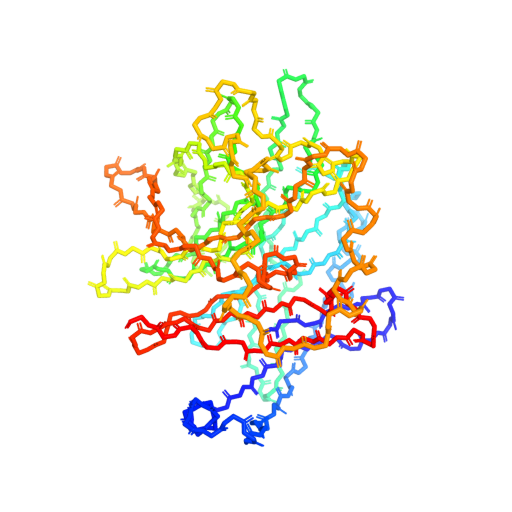. LEU A 1 264 ? 7.262 -11.949 -11.080 1.00 90.69 264 LEU A CA 1
ATOM 2123 C C . LEU A 1 264 ? 7.515 -12.529 -12.484 1.00 90.69 264 LEU A C 1
ATOM 2125 O O . LEU A 1 264 ? 8.374 -12.030 -13.213 1.00 90.69 264 LEU A O 1
ATOM 2129 N N . PRO A 1 265 ? 6.761 -13.552 -12.914 1.00 86.88 265 PRO A N 1
ATOM 2130 C CA . PRO A 1 265 ? 6.739 -13.957 -14.315 1.00 86.88 265 PRO A CA 1
ATOM 2131 C C . PRO A 1 265 ? 6.349 -12.789 -15.234 1.00 86.88 265 PRO A C 1
ATOM 2133 O O . PRO A 1 265 ? 5.470 -11.995 -14.892 1.00 86.88 265 PRO A O 1
ATOM 2136 N N . PHE A 1 266 ? 6.971 -12.696 -16.415 1.00 83.38 266 PHE A N 1
ATOM 2137 C CA . PHE A 1 266 ? 6.865 -11.507 -17.274 1.00 83.38 266 PHE A CA 1
ATOM 2138 C C . PHE A 1 266 ? 5.423 -11.133 -17.643 1.00 83.38 266 PHE A C 1
ATOM 2140 O O . PHE A 1 266 ? 5.108 -9.956 -17.806 1.00 83.38 266 PHE A O 1
ATOM 2147 N N . GLN A 1 267 ? 4.532 -12.120 -17.782 1.00 82.06 267 GLN A N 1
ATOM 2148 C CA . GLN A 1 267 ? 3.135 -11.891 -18.148 1.00 82.06 267 GLN A CA 1
ATOM 2149 C C . GLN A 1 267 ? 2.362 -11.095 -17.091 1.00 82.06 267 GLN A C 1
ATOM 2151 O O . GLN A 1 267 ? 1.329 -10.515 -17.409 1.00 82.06 267 GLN A O 1
ATOM 2156 N N . TYR A 1 268 ? 2.880 -11.042 -15.864 1.00 86.31 268 TYR A N 1
ATOM 2157 C CA . TYR A 1 268 ? 2.293 -10.343 -14.727 1.00 86.31 268 TYR A CA 1
ATOM 2158 C C . TYR A 1 268 ? 2.947 -8.986 -14.453 1.00 86.31 268 TYR A C 1
ATOM 2160 O O . TYR A 1 268 ? 2.538 -8.287 -13.534 1.00 86.31 268 TYR A O 1
ATOM 2168 N N . TRP A 1 269 ? 3.954 -8.572 -15.227 1.00 87.62 269 TRP A N 1
ATOM 2169 C CA . TRP A 1 269 ? 4.660 -7.311 -14.971 1.00 87.62 269 TRP A CA 1
ATOM 2170 C C . TRP A 1 269 ? 3.861 -6.057 -15.284 1.00 87.62 269 TRP A C 1
ATOM 2172 O O . TRP A 1 269 ? 4.228 -5.002 -14.800 1.00 87.62 269 TRP A O 1
ATOM 2182 N N . ALA A 1 270 ? 2.822 -6.136 -16.110 1.00 84.94 270 ALA A N 1
ATOM 2183 C CA . ALA A 1 270 ? 2.005 -4.975 -16.472 1.00 84.94 270 ALA A CA 1
ATOM 2184 C C . ALA A 1 270 ? 0.698 -4.886 -15.669 1.00 84.94 270 ALA A C 1
ATOM 2186 O O . ALA A 1 270 ? -0.174 -4.090 -16.006 1.00 84.94 270 ALA A O 1
ATOM 2187 N N . TYR A 1 271 ? 0.538 -5.740 -14.662 1.00 85.06 271 TYR A N 1
ATOM 2188 C CA . TYR A 1 271 ? -0.613 -5.720 -13.773 1.00 85.06 271 TYR A CA 1
ATOM 2189 C C . TYR A 1 271 ? -0.369 -4.658 -12.703 1.00 85.06 271 TYR A C 1
ATOM 2191 O O . TYR A 1 271 ? 0.729 -4.586 -12.149 1.00 85.06 271 TYR A O 1
ATOM 2199 N N . ASN A 1 272 ? -1.374 -3.824 -12.444 1.00 84.81 272 ASN A N 1
ATOM 2200 C CA . ASN A 1 272 ? -1.302 -2.804 -11.405 1.00 84.81 272 ASN A CA 1
ATOM 2201 C C . ASN A 1 272 ? -1.531 -3.456 -10.034 1.00 84.81 272 ASN A C 1
ATOM 2203 O O . ASN A 1 272 ? -2.662 -3.521 -9.564 1.00 84.81 272 ASN A O 1
ATOM 2207 N N . TRP A 1 273 ? -0.494 -4.095 -9.487 1.00 91.12 273 TRP A N 1
ATOM 2208 C CA . TRP A 1 273 ? -0.574 -4.849 -8.234 1.00 91.12 273 TRP A CA 1
ATOM 2209 C C . TRP A 1 273 ? -0.670 -3.907 -7.026 1.00 91.12 273 TRP A C 1
ATOM 2211 O O . TRP A 1 273 ? 0.307 -3.220 -6.756 1.00 91.12 273 TRP A O 1
ATOM 2221 N N . GLU A 1 274 ? -1.776 -3.977 -6.280 1.00 88.56 274 GLU A N 1
ATOM 2222 C CA . GLU A 1 274 ? -2.094 -3.121 -5.111 1.00 88.56 274 GLU A CA 1
ATOM 2223 C C . GLU A 1 274 ? -2.404 -3.944 -3.846 1.00 88.56 274 GLU A C 1
ATOM 2225 O O . GLU A 1 274 ? -3.046 -3.492 -2.904 1.00 88.56 274 GLU A O 1
ATOM 2230 N N . GLY A 1 275 ? -2.061 -5.233 -3.849 1.00 92.94 275 GLY A N 1
ATOM 2231 C CA . GLY A 1 275 ? -2.352 -6.109 -2.723 1.00 92.94 275 GLY A CA 1
ATOM 2232 C C . GLY A 1 275 ? -1.350 -7.240 -2.604 1.00 92.94 275 GLY A C 1
ATOM 2233 O O . GLY A 1 275 ? -1.120 -7.965 -3.573 1.00 92.94 275 GLY A O 1
ATOM 2234 N N . LEU A 1 276 ? -0.801 -7.430 -1.410 1.00 95.69 276 LEU A N 1
ATOM 2235 C CA . LEU A 1 276 ? 0.156 -8.459 -1.043 1.00 95.69 276 LEU A CA 1
ATOM 2236 C C . LEU A 1 276 ? -0.223 -9.071 0.303 1.00 95.69 276 LEU A C 1
ATOM 2238 O O . LEU A 1 276 ? -0.315 -8.398 1.321 1.00 95.69 276 LEU A O 1
ATOM 2242 N N . ALA A 1 277 ? -0.324 -10.395 0.349 1.00 94.38 277 ALA A N 1
ATOM 2243 C CA . ALA A 1 277 ? -0.412 -11.104 1.617 1.00 94.38 277 ALA A CA 1
ATOM 2244 C C . ALA A 1 277 ? 0.520 -12.307 1.629 1.00 94.38 277 ALA A C 1
ATOM 2246 O O . ALA A 1 277 ? 0.459 -13.193 0.768 1.00 94.38 277 ALA A O 1
ATOM 2247 N N . ARG A 1 278 ? 1.375 -12.386 2.648 1.00 93.25 278 ARG A N 1
ATOM 2248 C CA . ARG A 1 278 ? 2.175 -13.583 2.891 1.00 93.25 278 ARG A CA 1
ATOM 2249 C C . ARG A 1 278 ? 1.259 -14.723 3.344 1.00 93.25 278 ARG A C 1
ATOM 2251 O O . ARG A 1 278 ? 0.596 -14.628 4.373 1.00 93.25 278 ARG A O 1
ATOM 2258 N N . TYR A 1 279 ? 1.266 -15.845 2.621 1.00 93.19 279 TYR A N 1
ATOM 2259 C CA . TYR A 1 279 ? 0.432 -16.998 2.968 1.00 93.19 279 TYR A CA 1
ATOM 2260 C C . TYR A 1 279 ? 1.151 -18.335 2.769 1.00 93.19 279 TYR A C 1
ATOM 2262 O O . TYR A 1 279 ? 1.676 -18.637 1.698 1.00 93.19 279 TYR A O 1
ATOM 2270 N N . LYS A 1 280 ? 1.195 -19.174 3.813 1.00 91.44 280 LYS A N 1
ATOM 2271 C CA . LYS A 1 280 ? 1.871 -20.491 3.817 1.00 91.44 280 LYS A CA 1
ATOM 2272 C C . LYS A 1 280 ? 3.320 -20.434 3.329 1.00 91.44 280 LYS A C 1
ATOM 2274 O O . LYS A 1 280 ? 4.172 -19.934 4.057 1.00 91.44 280 LYS A O 1
ATOM 2279 N N . LYS A 1 281 ? 3.630 -20.901 2.117 1.00 90.69 281 LYS A N 1
ATOM 2280 C CA . LYS A 1 281 ? 4.971 -20.826 1.498 1.00 90.69 281 LYS A CA 1
ATOM 2281 C C . LYS A 1 281 ? 5.067 -19.801 0.361 1.00 90.69 281 LYS A C 1
ATOM 2283 O O . LYS A 1 281 ? 6.149 -19.601 -0.168 1.00 90.69 281 LYS A O 1
ATOM 2288 N N . GLY A 1 282 ? 3.965 -19.132 0.036 1.00 93.81 282 GLY A N 1
ATOM 2289 C CA . GLY A 1 282 ? 3.873 -18.206 -1.082 1.00 93.81 282 GLY A CA 1
ATOM 2290 C C . GLY A 1 282 ? 3.288 -16.849 -0.711 1.00 93.81 282 GLY A C 1
ATOM 2291 O O . GLY A 1 282 ? 3.278 -16.437 0.459 1.00 93.81 282 GLY A O 1
ATOM 2292 N N . PHE A 1 283 ? 2.790 -16.174 -1.737 1.00 95.25 283 PHE A N 1
ATOM 2293 C CA . PHE A 1 283 ? 2.212 -14.839 -1.668 1.00 95.25 283 PHE A CA 1
ATOM 2294 C C . PHE A 1 283 ? 0.894 -14.821 -2.421 1.00 95.25 283 PHE A C 1
ATOM 2296 O O . PHE A 1 283 ? 0.821 -15.333 -3.537 1.00 95.25 283 PHE A O 1
ATOM 2303 N N . PHE A 1 284 ? -0.122 -14.210 -1.828 1.00 94.88 284 PHE A N 1
ATOM 2304 C CA . PHE A 1 284 ? -1.228 -13.688 -2.608 1.00 94.88 284 PHE A CA 1
ATOM 2305 C C . PHE A 1 284 ? -0.851 -12.321 -3.140 1.00 94.88 284 PHE A C 1
ATOM 2307 O O . PHE A 1 284 ? -0.359 -11.493 -2.377 1.00 94.88 284 PHE A O 1
ATOM 2314 N N . LEU A 1 285 ? -1.088 -12.118 -4.429 1.00 94.25 285 LEU A N 1
ATOM 2315 C CA . LEU A 1 285 ? -1.030 -10.822 -5.071 1.00 94.25 285 LEU A CA 1
ATOM 2316 C C . LEU A 1 285 ? -2.389 -10.493 -5.661 1.00 94.25 285 LEU A C 1
ATOM 2318 O O . LEU A 1 285 ? -3.095 -11.382 -6.141 1.00 94.25 285 LEU A O 1
ATOM 2322 N N . MET A 1 286 ? -2.730 -9.217 -5.650 1.00 91.69 286 MET A N 1
ATOM 2323 C CA . MET A 1 286 ? -4.001 -8.743 -6.158 1.00 91.69 286 MET A CA 1
ATOM 2324 C C . MET A 1 286 ? -3.806 -7.434 -6.900 1.00 91.69 286 MET A C 1
ATOM 2326 O O . MET A 1 286 ? -3.132 -6.538 -6.398 1.00 91.69 286 MET A O 1
ATOM 2330 N N . ASN A 1 287 ? -4.329 -7.344 -8.116 1.00 88.44 287 ASN A N 1
ATOM 2331 C CA . ASN A 1 287 ? -4.286 -6.101 -8.872 1.00 88.44 287 ASN A CA 1
ATOM 2332 C C . ASN A 1 287 ? -5.548 -5.278 -8.640 1.00 88.44 287 ASN A C 1
ATOM 2334 O O . ASN A 1 287 ? -6.641 -5.824 -8.442 1.00 88.44 287 ASN A O 1
ATOM 2338 N N . ASP A 1 288 ? -5.405 -3.963 -8.752 1.00 78.56 288 ASP A N 1
ATOM 2339 C CA . ASP A 1 288 ? -6.553 -3.108 -9.010 1.00 78.56 288 ASP A CA 1
ATOM 2340 C C . ASP A 1 288 ? -7.202 -3.507 -10.348 1.00 78.56 288 ASP A C 1
ATOM 2342 O O . ASP A 1 288 ? -6.603 -4.181 -11.189 1.00 78.56 288 ASP A O 1
ATOM 2346 N N . LYS A 1 289 ? -8.452 -3.104 -10.553 1.00 70.31 289 LYS A N 1
ATOM 2347 C CA . LYS A 1 289 ? -9.322 -3.416 -11.688 1.00 70.31 289 LYS A CA 1
ATOM 2348 C C . LYS A 1 289 ? -8.609 -3.327 -13.044 1.00 70.31 289 LYS A C 1
ATOM 2350 O O . LYS A 1 289 ? -8.973 -4.052 -13.968 1.00 70.31 289 LYS A O 1
ATOM 2355 N N . TYR A 1 290 ? -7.592 -2.479 -13.191 1.00 61.56 290 TYR A N 1
ATOM 2356 C CA . TYR A 1 290 ? -6.809 -2.337 -14.417 1.00 61.56 290 TYR A CA 1
ATOM 2357 C C . TYR A 1 290 ? -5.891 -3.536 -14.710 1.00 61.56 290 TYR A C 1
ATOM 2359 O O . TYR A 1 290 ? -4.719 -3.587 -14.335 1.00 61.56 290 TYR A O 1
ATOM 2367 N N . THR A 1 291 ? -6.409 -4.470 -15.507 1.00 61.22 291 THR A N 1
ATOM 2368 C CA . THR A 1 291 ? -5.605 -5.443 -16.258 1.00 61.22 291 THR A CA 1
ATOM 2369 C C . THR A 1 291 ? -5.171 -4.881 -17.617 1.00 61.22 291 THR A C 1
ATOM 2371 O O . THR A 1 291 ? -5.806 -3.967 -18.156 1.00 61.22 291 THR A O 1
ATOM 2374 N N . PRO A 1 292 ? -4.131 -5.456 -18.259 1.00 63.50 292 PRO A N 1
ATOM 2375 C CA . PRO A 1 292 ? -3.671 -5.002 -19.575 1.00 63.50 292 PRO A CA 1
ATOM 2376 C C . PRO A 1 292 ? -4.715 -5.086 -20.705 1.00 63.50 292 PRO A C 1
ATOM 2378 O O . PRO A 1 292 ? -4.495 -4.533 -21.784 1.00 63.50 292 PRO A O 1
ATOM 2381 N N . LYS A 1 293 ? -5.831 -5.808 -20.515 1.00 66.19 293 LYS A N 1
ATOM 2382 C CA . LYS A 1 293 ? -6.875 -6.014 -21.530 1.00 66.19 293 LYS A CA 1
ATOM 2383 C C . LYS A 1 293 ? -8.268 -5.923 -20.923 1.00 66.19 293 LYS A C 1
ATOM 2385 O O . LYS A 1 293 ? -8.519 -6.483 -19.869 1.00 66.19 293 LYS A O 1
ATOM 2390 N N . ARG A 1 294 ? -9.188 -5.286 -21.652 1.00 68.50 294 ARG A N 1
ATOM 2391 C CA . ARG A 1 294 ? -10.616 -5.249 -21.303 1.00 68.50 294 ARG A CA 1
ATOM 2392 C C . ARG A 1 294 ? -11.301 -6.614 -21.554 1.00 68.50 294 ARG A C 1
ATOM 2394 O O . ARG A 1 294 ? -10.882 -7.308 -22.483 1.00 68.50 294 ARG A O 1
ATOM 2401 N N . PRO A 1 295 ? -12.394 -6.953 -20.836 1.00 75.75 295 PRO A N 1
ATOM 2402 C CA . PRO A 1 295 ? -12.951 -6.208 -19.704 1.00 75.75 295 PRO A CA 1
ATOM 2403 C C . PRO A 1 295 ? -11.962 -6.179 -18.537 1.00 75.75 295 PRO A C 1
ATOM 2405 O O . PRO A 1 295 ? -11.158 -7.086 -18.396 1.00 75.75 295 PRO A O 1
ATOM 2408 N N . TYR A 1 296 ? -11.983 -5.099 -17.765 1.00 71.50 296 TYR A N 1
ATOM 2409 C CA . TYR A 1 296 ? -11.126 -4.934 -16.596 1.00 71.50 296 TYR A CA 1
ATOM 2410 C C . TYR A 1 296 ? -11.659 -5.784 -15.435 1.00 71.50 296 TYR A C 1
ATOM 2412 O O . TYR A 1 296 ? -12.868 -5.790 -15.192 1.00 71.50 296 TYR A O 1
ATOM 2420 N N . PHE A 1 297 ? -10.775 -6.497 -14.743 1.00 75.94 297 PHE A N 1
ATOM 2421 C CA . PHE A 1 297 ? -11.087 -7.346 -13.593 1.00 75.94 297 PHE A CA 1
ATOM 2422 C C . PHE A 1 297 ? -9.904 -7.356 -12.628 1.00 75.94 297 PHE A C 1
ATOM 2424 O O . PHE A 1 297 ? -8.764 -7.162 -13.036 1.00 75.94 297 PHE A O 1
ATOM 2431 N N . SER A 1 298 ? -10.175 -7.605 -11.354 1.00 83.94 298 SER A N 1
ATOM 2432 C CA . SER A 1 298 ? -9.122 -7.907 -10.389 1.00 83.94 298 SER A CA 1
ATOM 2433 C C . SER A 1 298 ? -8.878 -9.409 -10.357 1.00 83.94 298 SER A C 1
ATOM 2435 O O . SER A 1 298 ? -9.820 -10.194 -10.241 1.00 83.94 298 SER A O 1
ATOM 2437 N N . ASP A 1 299 ? -7.614 -9.795 -10.437 1.00 85.50 299 ASP A N 1
ATOM 2438 C CA . ASP A 1 299 ? -7.128 -11.149 -10.234 1.00 85.50 299 ASP A CA 1
ATOM 2439 C C . ASP A 1 299 ? -6.581 -11.298 -8.820 1.00 85.50 299 ASP A C 1
ATOM 2441 O O . ASP A 1 299 ? -5.903 -10.417 -8.295 1.00 85.50 299 ASP A O 1
ATOM 2445 N N . LEU A 1 300 ? -6.834 -12.462 -8.224 1.00 89.00 300 LEU A N 1
ATOM 2446 C CA . LEU A 1 300 ? -6.139 -12.923 -7.030 1.00 89.00 300 LEU A CA 1
ATOM 2447 C C . LEU A 1 300 ? -5.178 -14.039 -7.445 1.00 89.00 300 LEU A C 1
ATOM 2449 O O . LEU A 1 300 ? -5.592 -15.169 -7.707 1.00 89.00 300 LEU A O 1
ATOM 2453 N N . LEU A 1 301 ? -3.890 -13.720 -7.513 1.00 90.75 301 LEU A N 1
ATOM 2454 C CA . LEU A 1 301 ? -2.832 -14.644 -7.900 1.00 90.75 301 LEU A CA 1
ATOM 2455 C C . LEU A 1 301 ? -2.180 -15.248 -6.655 1.00 90.75 301 LEU A C 1
ATOM 2457 O O . LEU A 1 301 ? -1.791 -14.519 -5.749 1.00 90.75 301 LEU A O 1
ATOM 2461 N N . PHE A 1 302 ? -1.986 -16.568 -6.632 1.00 92.88 302 PHE A N 1
ATOM 2462 C CA . PHE A 1 302 ? -1.103 -17.212 -5.658 1.00 92.88 302 PHE A CA 1
ATOM 2463 C C . PHE A 1 302 ? 0.235 -17.565 -6.309 1.00 92.88 302 PHE A C 1
ATOM 2465 O O . PHE A 1 302 ? 0.287 -18.357 -7.250 1.00 92.88 302 PHE A O 1
ATOM 2472 N N . LEU A 1 303 ? 1.319 -16.995 -5.791 1.00 90.75 303 LEU A N 1
ATOM 2473 C CA . LEU A 1 303 ? 2.685 -17.308 -6.193 1.00 90.75 303 LEU A CA 1
ATOM 2474 C C . LEU A 1 303 ? 3.314 -18.246 -5.159 1.00 90.75 303 LEU A C 1
ATOM 2476 O O . LEU A 1 303 ? 3.695 -17.808 -4.070 1.00 90.75 303 LEU A O 1
ATOM 2480 N N . GLU A 1 304 ? 3.418 -19.534 -5.492 1.00 88.50 304 GLU A N 1
ATOM 2481 C CA . GLU A 1 304 ? 4.143 -20.516 -4.679 1.00 88.50 304 GLU A CA 1
ATOM 2482 C C . GLU A 1 304 ? 5.660 -20.379 -4.884 1.00 88.50 304 GLU A C 1
ATOM 2484 O O . GLU A 1 304 ? 6.123 -20.120 -5.998 1.00 88.50 304 GLU A O 1
ATOM 2489 N N . LYS A 1 305 ? 6.430 -20.543 -3.803 1.00 68.94 305 LYS A N 1
ATOM 2490 C CA . LYS A 1 305 ? 7.895 -20.566 -3.821 1.00 68.94 305 LYS A CA 1
ATOM 2491 C C . LYS A 1 305 ? 8.436 -21.875 -3.260 1.00 68.94 305 LYS A C 1
ATOM 2493 O O . LYS A 1 305 ? 7.898 -22.340 -2.226 1.00 68.94 305 LYS A O 1
#

Sequence (305 aa):
MSECRIEDKSPAYIAFASLRDVDKAIKDSNYVPPFYRIALIGLDTISDILESRNQVYEGLEAMAICGNTYYFSIETNTPSDSCYIIKGELIDSTILLNTQLFLAIAKPKDENGKHIYNTGFESMEIKDGNVYAFFEYNYFNNGNYVVMADLSLDAASLQRIPIEKIPFRITDVSWDKKANCYWGINYFYQGGGGDTIYRVPENDPNYSFMHAPYVTSSDAFKGNKDSLQKAYHSYAKANIRSYCRIVQIKEKDNRFTFKSFADLPFQYWAYNWEGLARYKKGFFLMNDKYTPKRPYFSDLLFLEK

Secondary structure (DSSP, 8-state):
-EEEETTTTEEEEEEE--HHHHHHHHH-TT-----EEEEEESHHHHHHHHHHTT--EEE---EEEETTEEEEEEEE-TT-SEEEEEEEEEETTEEEEEEEEEEEEEPPB-TTSPBPSS-SEEEEEEETTEEEEEESEE--SS-EEEEEEETT--GGG-EEEEE--EEEEEEEEEEETTTTEEEEEEEE----GGGGGGPPPTTSTTHHHHHPPP---TTS--S-HHHHHHHHHHHTTTS---EEEEEEEEEETTEEEEEEEEEPPGGGTTS-EEEEEEETTEEEEEE-S--SSSSP---EEEE--

pLDDT: mean 87.16, std 14.75, range [38.47, 98.38]

Nearest PDB structures (foldseek):
  7jvh-assembly3_C  TM=4.811E-01  e=1.120E-02  metagenome
  7pi2-assembly1_A  TM=4.409E-01  e=9.014E-03  Plasmodium falciparum 3D7
  6iab-assembly1_A  TM=3.793E-01  e=9.604E-01  Staphylococcus phage P68
  5o35-assembly1_C  TM=1.678E-01  e=2.168E+00  Homo sapiens

Solvent-accessible surface area (backbone atoms only — not comparable to full-atom values): 16810 Å² total; per-residue (Å²): 92,76,48,66,39,74,92,74,73,45,83,29,30,37,52,47,66,52,70,70,40,51,57,45,26,76,78,34,85,83,50,78,58,70,72,48,76,31,45,47,44,48,63,68,61,39,42,55,56,34,47,78,68,72,27,47,71,72,42,70,50,19,61,30,71,58,91,57,38,38,36,33,25,32,30,38,42,50,90,28,64,46,24,36,39,36,41,25,40,61,52,97,74,29,34,45,44,47,76,84,55,63,30,79,41,73,47,64,55,48,100,86,68,44,62,44,66,80,46,30,40,23,15,28,36,71,55,96,72,24,41,39,35,34,40,22,60,29,62,58,91,86,71,27,54,32,41,35,25,40,79,84,44,48,72,89,52,55,42,76,38,42,32,55,74,39,77,30,27,32,31,17,39,28,78,36,81,88,78,64,30,33,38,30,40,36,41,35,68,59,53,66,78,72,45,49,72,54,58,67,56,86,87,40,91,64,31,52,62,37,49,59,80,83,81,81,63,80,82,82,62,101,61,76,65,69,71,52,54,60,61,52,64,77,46,68,85,71,61,50,42,41,32,37,28,39,28,40,33,34,78,54,95,79,27,36,43,76,44,85,71,46,71,55,62,75,91,58,20,68,44,46,56,52,36,48,41,79,46,99,70,28,34,38,37,27,32,45,47,57,42,90,53,84,80,65,50,62,54,79,44,77,48,80,108

Mean predicted aligned error: 6.56 Å